Protein 7X8C (pdb70)

Organism: NCBI:txid38026

Nearest PDB structures (foldseek):
  7x8c-assembly1_C  TM=1.001E+00  e=9.179E-13  Methanolobus vulcani
  4rgi-assembly1_A  TM=9.830E-01  e=3.138E-07  Yersinia pestis
  8wof-assembly1_B  TM=8.829E-01  e=5.436E-06  Paenibacillus sp. 453mf
  8wld-assembly1_D  TM=8.829E-01  e=9.385E-06  Paenibacillus sp. 453mf
  8wk0-assembly1_N  TM=8.661E-01  e=6.521E-06  Paenibacillus sp. 453mf

B-factor: mean 43.13, std 20.79, range [7.84, 136.68]

Sequence (278 aa):
NRENVRSSDLKSVGYDSENKILEVEFNSGGIYQYSTVPEEIYSKLMSSSSHGKYFHKMIRDKYPTKKVKMNRENVRSSDLKSVGYDSENKILEVEFNSGGIYQYSTVPEEIYSKLMSSSSHGKYFHKMIRDKYPTKKVKMNRENVRSSDLKSVGYDSENKILEVEFNSGGIYQYSTVPEEIYSKLMSSSSHGKYFHKMIRDKYPTKKVKNRENVRSSDLKSVGYDSENKILEVEFNSGGIYQYSTVPEEIYSKLMSSSSHGKYFHKMIRDKYPTKKVK

InterPro domains:
  IPR025309 KTSC domain [PF13619] (8-64)

Radius of gyration: 21.25 Å; Cα contacts (8 Å, |Δi|>4): 556; chains: 4; bounding box: 42×58×47 Å

Solvent-accessible surface area: 15068 Å² total; per-residue (Å²): 157,82,112,103,24,211,21,119,45,1,89,4,0,0,25,48,22,120,72,16,56,0,39,0,39,26,81,113,42,12,8,60,47,7,10,8,0,21,34,118,24,48,21,80,0,46,86,28,129,49,24,5,136,8,4,71,113,75,0,110,100,106,26,7,34,70,119,76,152,194,111,41,98,93,18,230,30,124,64,0,87,2,0,6,42,56,84,127,96,77,50,0,26,0,29,28,88,117,26,18,20,64,40,6,38,33,0,38,107,102,24,51,56,101,0,43,92,32,126,48,26,14,130,31,9,99,119,75,0,102,85,43,10,24,45,74,94,72,153,89,105,84,86,124,29,231,28,104,59,0,83,3,0,3,6,8,36,36,8,65,6,0,15,0,28,30,83,109,46,11,8,70,2,7,8,58,0,55,105,138,33,31,57,116,0,48,84,18,131,54,26,4,134,28,1,66,139,57,0,107,105,100,30,14,38,26,115,66,160,177,90,90,109,67,150,32,82,70,2,79,13,6,3,30,49,66,174,91,62,26,0,56,1,24,5,58,61,29,0,23,0,44,0,28,61,0,10,55,40,6,49,45,85,3,65,88,27,115,30,12,0,121,32,2,55,104,71,0,50,44,33,7,23,13,77,61,91,118

Secondary structure (DSSP, 8-state):
-EEE---SSEEEEEEETTTTEEEEEETTS-EEEESS--HHHHHHHHT-S-HHHHHHHHTTTTS-EEE--/---EE---SSEEEEEEETTTTEEEEEETTS-EEEETT--HHHHHHHHHSS-HHHHHHHHTTTTS-EEE--/--PEE---SSEEEEEEETTTTEEEEEESSS-EEEESS--HHHHHHHHH-S-HHHHIIIIITTTS-EEE--/-------SSEEEEEEETTTTEEEEEETTS-EEEEES--HHHHHHHHTSSSHHHHHHHHTTTTS-EEE--

Structure (mmCIF, N/CA/C/O backbone):
data_7X8C
#
_entry.id   7X8C
#
_cell.length_a   42.929
_cell.length_b   66.763
_cell.length_c   87.768
_cell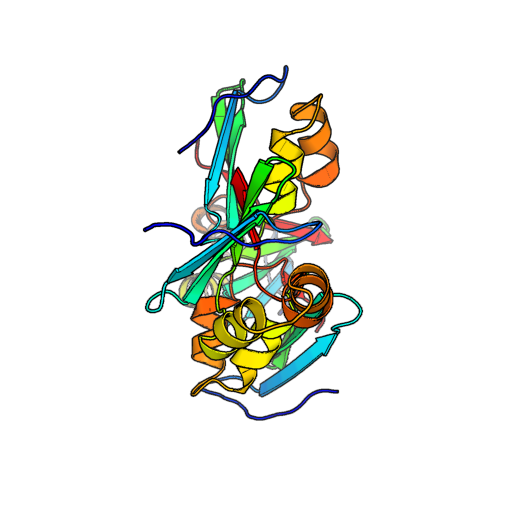.angle_alpha   90.000
_cell.angle_beta   90.000
_cell.angle_gamma   90.000
#
_symmetry.space_group_name_H-M   'P 21 21 21'
#
loop_
_entity.id
_entity.type
_entity.pdbx_description
1 polymer 'KTSC domain-containing protein'
2 non-polymer 'SODIUM ION'
3 water water
#
loop_
_atom_site.group_PDB
_atom_site.id
_atom_site.type_symbol
_atom_site.label_atom_id
_atom_site.label_alt_id
_atom_site.label_comp_id
_atom_site.label_asym_id
_atom_site.label_entity_id
_atom_site.label_seq_id
_atom_site.pdbx_PDB_ins_code
_atom_site.Cartn_x
_atom_site.Cartn_y
_atom_site.Cartn_z
_atom_site.occupancy
_atom_site.B_iso_or_equiv
_atom_site.auth_seq_id
_atom_site.auth_comp_id
_atom_site.auth_asym_id
_atom_site.auth_atom_id
_atom_site.pdbx_PDB_model_num
ATOM 1 N N . ASN A 1 2 ? 12.98900 35.01300 75.72100 1.000 48.77000 2 ASN A N 1
ATOM 2 C CA . ASN A 1 2 ? 12.87200 33.71900 75.06100 1.000 48.14000 2 ASN A CA 1
ATOM 3 C C . ASN A 1 2 ? 14.19400 32.95500 75.14100 1.000 50.21000 2 ASN A C 1
ATOM 4 O O . ASN A 1 2 ? 14.28300 31.79500 74.73700 1.000 56.96000 2 ASN A O 1
ATOM 9 N N . ARG A 1 3 ? 15.22000 33.60600 75.68100 1.000 29.37000 3 ARG A N 1
ATOM 10 C CA . ARG A 1 3 ? 16.58100 33.09200 75.63000 1.000 34.69000 3 ARG A CA 1
ATOM 11 C C . ARG A 1 3 ? 16.97700 32.50800 76.97600 1.000 36.03000 3 ARG A C 1
ATOM 12 O O . ARG A 1 3 ? 16.96600 33.20600 77.99800 1.000 36.42000 3 ARG A O 1
ATOM 20 N N . GLU A 1 4 ? 17.34000 31.23400 76.95600 1.000 38.16000 4 GLU A N 1
ATOM 21 C CA . GLU A 1 4 ? 17.78800 30.50400 78.12600 1.000 42.98000 4 GLU A CA 1
ATOM 22 C C . GLU A 1 4 ? 19.27900 30.77300 78.28400 1.000 43.57000 4 GLU A C 1
ATOM 23 O O . GLU A 1 4 ? 20.02700 30.71900 77.30200 1.000 32.61000 4 GLU A O 1
ATOM 29 N N . ASN A 1 5 ? 19.68800 31.06100 79.50500 1.000 45.69000 5 ASN A N 1
ATOM 30 C CA . ASN A 1 5 ? 21.07500 31.36800 79.74200 1.000 42.30000 5 ASN A CA 1
ATOM 31 C C . ASN A 1 5 ? 21.98000 30.14300 79.55400 1.000 44.90000 5 ASN A C 1
ATOM 32 O O . ASN A 1 5 ? 21.54300 29.00200 79.68200 1.000 51.63000 5 ASN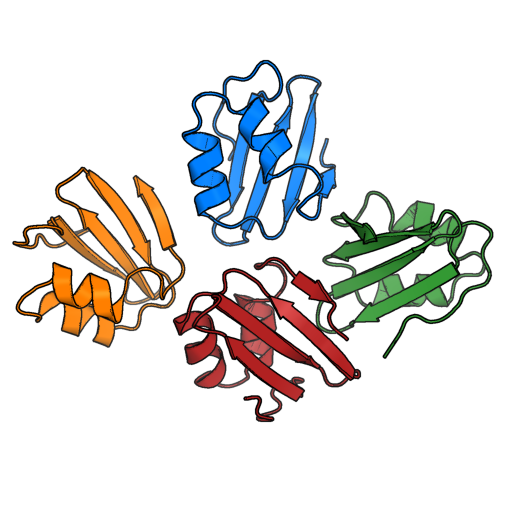 A O 1
ATOM 37 N N . VAL A 1 6 ? 23.22600 30.41100 79.20300 1.000 44.50000 6 VAL A N 1
ATOM 38 C CA . VAL A 1 6 ? 24.16500 29.40100 78.75900 1.000 38.61000 6 VAL A CA 1
ATOM 39 C C . VAL A 1 6 ? 25.53300 29.66000 79.39800 1.000 35.10000 6 VAL A C 1
ATOM 40 O O . VAL A 1 6 ? 25.80400 30.76500 79.86000 1.000 43.85000 6 VAL A O 1
ATOM 44 N N . ARG A 1 7 ? 26.39100 28.64400 79.42500 1.000 45.15000 7 ARG A N 1
ATOM 45 C CA . ARG A 1 7 ? 27.80700 28.92400 79.67200 1.000 46.90000 7 ARG A CA 1
ATOM 46 C C . ARG A 1 7 ? 28.67900 28.49200 78.49500 1.000 44.83000 7 ARG A C 1
ATOM 47 O O . ARG A 1 7 ? 28.59700 27.36300 78.00100 1.000 45.43000 7 ARG A O 1
ATOM 55 N N . SER A 1 8 ? 29.47100 29.46100 78.06100 1.000 48.87000 8 SER A N 1
ATOM 56 C CA . SER A 1 8 ? 30.59800 29.27700 77.16000 1.000 56.15000 8 SER A CA 1
ATOM 57 C C . SER A 1 8 ? 31.42800 30.51700 77.45100 1.000 38.61000 8 SER A C 1
ATOM 58 O O . SER A 1 8 ? 30.92500 31.46800 78.03500 1.000 28.72000 8 SER A O 1
ATOM 61 N N . SER A 1 9 ? 32.68700 30.48600 77.04200 1.000 38.71000 9 SER A N 1
ATOM 62 C CA . SER A 1 9 ? 33.51300 31.68100 77.05900 1.000 37.05000 9 SER A CA 1
ATOM 63 C C . SER A 1 9 ? 33.02700 32.65000 75.97600 1.000 35.39000 9 SER A C 1
ATOM 64 O O . SER A 1 9 ? 33.46100 33.81000 75.92300 1.000 39.37000 9 SER A O 1
ATOM 67 N N . ASP A 1 10 ? 32.19800 32.12100 75.08500 1.000 31.02000 10 ASP A N 1
ATOM 68 C CA . ASP A 1 10 ? 31.72800 32.79900 73.86700 1.000 38.60000 10 ASP A CA 1
ATOM 69 C C . ASP A 1 10 ? 30.30700 33.39600 73.84300 1.000 31.33000 10 ASP A C 1
ATOM 70 O O . ASP A 1 10 ? 30.10800 34.50900 73.35400 1.000 25.09000 10 ASP A O 1
ATOM 75 N N . LEU A 1 11 ? 29.31400 32.65200 74.33400 1.000 27.34000 11 LEU A N 1
ATOM 76 C CA . LEU A 1 11 ? 27.90600 33.06700 74.21100 1.000 30.46000 11 LEU A CA 1
ATOM 77 C C . LEU A 1 11 ? 27.15100 33.07100 75.54000 1.000 39.74000 11 LEU A C 1
ATOM 78 O O . LEU A 1 11 ? 27.39000 32.21900 76.39600 1.000 48.04000 11 LEU A O 1
ATOM 83 N N . LYS A 1 12 ? 26.26100 34.04700 75.71500 1.000 41.28000 12 LYS A N 1
ATOM 84 C CA . LYS A 1 12 ? 25.55300 34.23800 76.98400 1.000 34.28000 12 LYS A CA 1
ATOM 85 C C . LYS A 1 12 ? 24.19300 33.53400 77.08900 1.000 33.77000 12 LYS A C 1
ATOM 86 O O . LYS A 1 12 ? 23.92800 32.83700 78.07300 1.000 40.68000 12 LYS A O 1
ATOM 92 N N . SER A 1 13 ? 23.34900 33.71300 76.07200 1.000 41.95000 13 SER A N 1
ATOM 93 C CA . SER A 1 13 ? 21.98000 33.18100 76.06800 1.000 29.94000 13 SER A CA 1
ATOM 94 C C . SER A 1 13 ? 21.56000 32.62400 74.74100 1.000 25.90000 13 SER A C 1
ATOM 95 O O . SER A 1 13 ? 22.12100 32.97100 73.70400 1.000 26.59000 13 SER A O 1
ATOM 98 N N . VAL A 1 14 ? 20.58700 31.72600 74.77700 1.000 27.82000 14 VAL A N 1
ATOM 99 C CA . VAL A 1 14 ? 20.15300 31.10400 73.52800 1.000 23.88000 14 VAL A CA 1
ATOM 100 C C . VAL A 1 14 ? 18.63900 30.95600 73.55300 1.000 28.04000 14 VAL A C 1
ATOM 101 O O . VAL A 1 14 ? 18.07700 30.40500 74.50400 1.000 36.40000 14 VAL A O 1
ATOM 105 N N . GLY A 1 15 ? 17.98000 31.43300 72.50100 1.000 31.86000 15 GLY A N 1
ATOM 106 C CA . GLY A 1 15 ? 16.54900 31.26300 72.34400 1.000 24.28000 15 GLY A CA 1
ATOM 107 C C . GLY A 1 15 ? 16.23300 30.52900 71.05600 1.000 23.93000 15 GLY A C 1
ATOM 108 O O . GLY A 1 15 ? 16.97400 30.61900 70.07500 1.000 28.03000 15 GLY A O 1
ATOM 109 N N . TYR A 1 16 ? 15.12300 29.79300 71.06600 1.000 35.55000 16 TYR A N 1
ATOM 110 C CA . TYR A 1 16 ? 14.68800 29.04100 69.89800 1.000 35.72000 16 TYR A CA 1
ATOM 111 C C . TYR A 1 16 ? 13.20000 29.23600 69.66000 1.000 42.24000 16 TYR A C 1
ATOM 112 O O . TYR A 1 16 ? 12.40200 29.25500 70.60100 1.000 36.04000 16 TYR A O 1
ATOM 121 N N . ASP A 1 17 ? 12.84200 29.37200 68.39000 1.000 46.84000 17 ASP A N 1
ATOM 122 C CA . ASP A 1 17 ? 11.45900 29.41100 67.92900 1.000 37.92000 17 ASP A CA 1
ATOM 123 C C . ASP A 1 17 ? 11.26800 28.15600 67.07900 1.000 42.16000 17 ASP A C 1
ATOM 124 O O . ASP A 1 17 ? 11.52100 28.16100 65.87400 1.000 48.60000 17 ASP A O 1
ATOM 129 N N . SER A 1 18 ? 10.83300 27.06900 67.72500 1.000 43.92000 18 SER A N 1
ATOM 130 C CA . SER A 1 18 ? 10.63900 25.81100 67.00800 1.000 47.96000 18 SER A CA 1
ATOM 131 C C . SER A 1 18 ? 9.52800 25.92100 65.97600 1.000 55.52000 18 SER A C 1
ATOM 132 O O . SER A 1 18 ? 9.53700 25.19700 64.97400 1.000 48.28000 18 SER A O 1
ATOM 135 N N . GLU A 1 19 ? 8.56900 26.81800 66.20300 1.000 45.99000 19 GLU A N 1
ATOM 136 C CA . GLU A 1 19 ? 7.47900 26.99500 65.25400 1.000 54.61000 19 GLU A CA 1
ATOM 137 C C . GLU A 1 19 ? 7.96200 27.61600 63.94900 1.000 56.53000 19 GLU A C 1
ATOM 138 O O . GLU A 1 19 ? 7.35400 27.38900 62.89600 1.000 57.60000 19 GLU A O 1
ATOM 144 N N . ASN A 1 20 ? 9.05100 28.38700 63.99100 1.000 49.29000 20 ASN A N 1
ATOM 145 C CA . ASN A 1 20 ? 9.56400 29.06800 62.81000 1.000 43.08000 20 ASN A CA 1
ATOM 146 C C . ASN A 1 20 ? 11.01500 28.74200 62.48900 1.000 41.83000 20 ASN A C 1
ATOM 147 O O . ASN A 1 20 ? 11.56700 29.32300 61.54600 1.000 35.92000 20 ASN A O 1
ATOM 152 N N . LYS A 1 21 ? 11.65000 27.84600 63.24800 1.000 39.21000 21 LYS A N 1
ATOM 153 C CA . LYS A 1 21 ? 12.98800 27.33600 62.94400 1.000 43.95000 21 LYS A CA 1
ATOM 154 C C . LYS A 1 21 ? 14.06300 28.41600 63.04200 1.000 36.10000 21 LYS A C 1
ATOM 155 O O . LYS A 1 21 ? 15.10700 28.32200 62.39100 1.000 26.23000 21 LYS A O 1
ATOM 161 N N . ILE A 1 22 ? 13.84600 29.44800 63.85200 1.000 37.33000 22 ILE A N 1
ATOM 162 C CA . ILE A 1 22 ? 14.84800 30.48900 64.04600 1.000 37.49000 22 ILE A CA 1
ATOM 163 C C . ILE A 1 22 ? 15.53600 30.27700 65.38500 1.000 42.16000 22 ILE A C 1
ATOM 164 O O . ILE A 1 22 ? 14.88600 30.24700 66.43700 1.000 37.07000 22 ILE A O 1
ATOM 169 N N . LEU A 1 23 ? 16.85400 30.11600 65.32700 1.000 34.30000 23 LEU A N 1
ATOM 170 C CA . LEU A 1 23 ? 17.71400 30.19700 66.49400 1.000 23.46000 23 LEU A CA 1
ATOM 171 C C . LEU A 1 23 ? 18.08600 31.65200 66.75300 1.000 26.78000 23 LEU A C 1
ATOM 172 O O . LEU A 1 23 ? 18.25600 32.43600 65.81600 1.000 24.46000 23 LEU A O 1
ATOM 177 N N . GLU A 1 24 ? 18.19500 32.01700 68.02800 1.000 23.55000 24 GLU A N 1
ATOM 178 C CA . GLU A 1 24 ? 18.69300 33.33000 68.42000 1.000 19.57000 24 GLU A CA 1
ATOM 179 C C . GLU A 1 24 ? 19.76100 33.14900 69.48300 1.000 27.80000 24 GLU A C 1
ATOM 180 O O . GLU A 1 24 ? 19.51000 32.51900 70.51500 1.000 36.13000 24 GLU A O 1
ATOM 186 N N . VAL A 1 25 ? 20.94500 33.70500 69.23800 1.000 24.18000 25 VAL A N 1
ATOM 187 C CA . VAL A 1 25 ? 22.08000 33.57600 70.14300 1.000 20.78000 25 VAL A CA 1
ATOM 188 C C . VAL A 1 25 ? 22.52400 34.96300 70.58000 1.000 23.54000 25 VAL A C 1
ATOM 189 O O . VAL A 1 25 ? 22.77300 35.83500 69.73900 1.000 19.58000 25 VAL A O 1
ATOM 193 N N . GLU A 1 26 ? 22.61000 35.16300 71.89200 1.000 28.15000 26 GLU A N 1
ATOM 194 C CA . GLU A 1 26 ? 23.28700 36.31800 72.46300 1.000 28.32000 26 GLU A CA 1
ATOM 195 C C . GLU A 1 26 ? 24.71900 35.92500 72.79300 1.000 37.05000 26 GLU A C 1
ATOM 196 O O . GLU A 1 26 ? 24.96200 34.84600 73.34100 1.000 27.17000 26 GLU A O 1
ATOM 202 N N . PHE A 1 27 ? 25.66300 36.79200 72.45100 1.000 35.71000 27 PHE A N 1
ATOM 203 C CA . PHE A 1 27 ? 27.06800 36.54000 72.71900 1.000 31.07000 27 PHE A CA 1
ATOM 204 C C . PHE A 1 27 ? 27.55000 37.43100 73.85500 1.000 30.17000 27 PHE A C 1
ATOM 205 O O . PHE A 1 27 ? 26.94200 38.45500 74.17500 1.000 31.40000 27 PHE A O 1
ATOM 213 N N . ASN A 1 28 ? 28.65400 37.01300 74.47400 1.000 29.03000 28 ASN A N 1
ATOM 214 C CA . ASN A 1 28 ? 29.16700 37.73800 75.62900 1.000 26.23000 28 ASN A CA 1
ATOM 215 C C . ASN A 1 28 ? 29.68000 39.11800 75.24300 1.000 23.97000 28 ASN A C 1
ATOM 216 O O . ASN A 1 28 ? 29.64700 40.04200 76.06400 1.000 24.90000 28 ASN A O 1
ATOM 221 N N . SER A 1 29 ? 30.14800 39.27900 74.00300 1.000 44.35000 29 SER A N 1
ATOM 2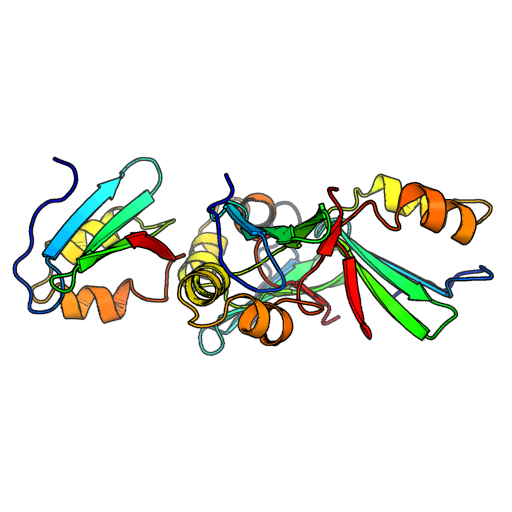22 C CA . SER A 1 29 ? 30.62600 40.58300 73.55600 1.000 42.61000 29 SER A CA 1
ATOM 223 C C . SER A 1 29 ? 29.50900 41.62100 73.54900 1.000 41.54000 29 SER A C 1
ATOM 224 O O . SER A 1 29 ? 29.77000 42.81300 73.75200 1.000 43.62000 29 SER A O 1
ATOM 227 N N . GLY A 1 30 ? 28.26700 41.19400 73.32800 1.000 31.17000 30 GLY A N 1
ATOM 228 C CA . GLY A 1 30 ? 27.13800 42.10600 73.33700 1.000 32.77000 30 GLY A CA 1
ATOM 229 C C . GLY A 1 30 ? 26.24200 41.97900 72.12100 1.000 32.66000 30 GLY A C 1
ATOM 230 O O . GLY A 1 30 ? 25.13000 42.51500 72.10000 1.000 40.74000 30 GLY A O 1
ATOM 231 N N . GLY A 1 31 ? 26.71700 41.26600 71.10100 1.000 29.61000 31 GLY A N 1
ATOM 232 C CA . GLY A 1 31 ? 25.95000 41.12600 69.88200 1.000 28.20000 31 GLY A CA 1
ATOM 233 C C . GLY A 1 31 ? 24.95100 39.98600 69.95300 1.000 30.78000 31 GLY A C 1
ATOM 234 O O . GLY A 1 31 ? 25.17500 38.96000 70.59300 1.000 24.02000 31 GLY A O 1
ATOM 235 N N . ILE A 1 32 ? 23.82000 40.18100 69.27900 1.000 32.49000 32 ILE A N 1
ATOM 236 C CA . ILE A 1 32 ? 22.76300 39.18200 69.19000 1.000 23.30000 32 ILE A CA 1
ATOM 237 C C . ILE A 1 32 ? 22.53800 38.87000 67.72000 1.000 22.91000 32 ILE A C 1
ATOM 238 O O . ILE A 1 32 ? 22.44300 39.78500 66.89300 1.000 21.59000 32 ILE A O 1
ATOM 243 N N . TYR A 1 33 ? 22.45700 37.58200 67.39500 1.000 14.06000 33 TYR A N 1
ATOM 244 C CA . TYR A 1 33 ? 22.41500 37.14500 66.00900 1.000 19.61000 33 TYR A CA 1
ATOM 245 C C . TYR A 1 33 ? 21.34500 36.08000 65.83500 1.000 16.19000 33 TYR A C 1
ATOM 246 O O . TYR A 1 33 ? 21.15400 35.23100 66.71000 1.000 23.74000 33 TYR A O 1
ATOM 255 N N . GLN A 1 34 ? 20.65300 36.13400 64.70000 1.000 23.17000 34 GLN A N 1
ATOM 256 C CA . GLN A 1 34 ? 19.56300 35.22000 64.39500 1.000 22.97000 34 GLN A CA 1
ATOM 257 C C . GLN A 1 34 ? 19.96700 34.27400 63.27500 1.000 21.40000 34 GLN A C 1
ATOM 258 O O . GLN A 1 34 ? 20.58400 34.68800 62.28900 1.000 22.55000 34 GLN A O 1
ATOM 264 N N . TYR A 1 35 ? 19.60000 33.00400 63.42900 1.000 30.07000 35 TYR A N 1
ATOM 265 C CA . TYR A 1 35 ? 19.99600 31.95000 62.50700 1.000 34.39000 35 TYR A CA 1
ATOM 266 C C . TYR A 1 35 ? 18.74500 31.25800 61.99400 1.000 24.12000 35 TYR A C 1
ATOM 267 O O . TYR A 1 35 ? 17.90100 30.82500 62.78400 1.000 25.32000 35 TYR A O 1
ATOM 276 N N . SER A 1 36 ? 18.63100 31.15700 60.67400 1.000 26.74000 36 SER A N 1
ATOM 277 C CA . SER A 1 36 ? 17.38500 30.79600 60.02000 1.000 25.94000 36 SER A CA 1
ATOM 278 C C . SER A 1 36 ? 17.44100 29.36800 59.49200 1.000 27.95000 36 SER A C 1
ATOM 279 O O . SER A 1 36 ? 18.49300 28.88500 59.06500 1.000 27.81000 36 SER A O 1
ATOM 282 N N . THR A 1 37 ? 16.27900 28.70700 59.51100 1.000 32.36000 37 THR A N 1
ATOM 283 C CA . THR A 1 37 ? 16.13100 27.31400 59.07800 1.000 36.21000 37 THR A CA 1
ATOM 284 C C . THR A 1 37 ? 17.04200 26.37800 59.87100 1.000 38.69000 37 THR A C 1
ATOM 285 O O . THR A 1 37 ? 17.63800 25.45100 59.32000 1.000 38.64000 37 THR A O 1
ATOM 289 N N . VAL A 1 38 ? 17.14800 26.61900 61.17400 1.000 34.00000 38 VAL A N 1
ATOM 290 C CA . VAL A 1 38 ? 17.91000 25.74100 62.05900 1.000 31.37000 38 VAL A CA 1
ATOM 291 C C . VAL A 1 38 ? 17.00600 24.60200 62.51700 1.000 38.08000 38 VAL A C 1
ATOM 292 O O . VAL A 1 38 ? 15.95200 24.85200 63.11900 1.000 35.60000 38 VAL A O 1
ATOM 296 N N . PRO A 1 39 ? 17.36200 23.35000 62.24100 1.000 38.89000 39 PRO A N 1
ATOM 297 C CA . PRO A 1 39 ? 16.53500 22.23000 62.70300 1.000 31.85000 39 PRO A CA 1
ATOM 298 C C . PRO A 1 39 ? 16.52100 22.11400 64.21900 1.000 30.51000 39 PRO A C 1
ATOM 299 O O . PRO A 1 39 ? 17.39400 22.62000 64.92800 1.000 29.62000 39 PRO A O 1
ATOM 303 N N . GLU A 1 40 ? 15.50000 21.40400 64.70300 1.000 47.48000 40 GLU A N 1
ATOM 304 C CA . GLU A 1 40 ? 15.21600 21.34300 66.13300 1.000 41.11000 40 GLU A CA 1
ATOM 305 C C . GLU A 1 40 ? 16.36400 20.70800 66.90900 1.000 44.76000 40 GLU A C 1
ATOM 306 O O . GLU A 1 40 ? 16.79700 21.23800 67.93900 1.000 44.61000 40 GLU A O 1
ATOM 312 N N . GLU A 1 41 ? 16.88000 19.57400 66.42600 1.000 35.28000 41 GLU A N 1
ATOM 313 C CA . GLU A 1 41 ? 17.89100 18.85800 67.19900 1.000 56.38000 41 GLU A CA 1
ATOM 314 C C . GLU A 1 41 ? 19.21400 19.61300 67.24900 1.000 47.67000 41 GLU A C 1
ATOM 315 O O . GLU A 1 41 ? 19.98800 19.42900 68.19500 1.000 49.69000 41 GLU A O 1
ATOM 321 N N . ILE A 1 42 ? 19.49800 20.45300 66.25000 1.000 43.33000 42 ILE A N 1
ATOM 322 C CA . ILE A 1 42 ? 20.65500 21.34000 66.34600 1.000 37.61000 42 ILE A CA 1
ATOM 323 C C . ILE A 1 42 ? 20.54100 22.20600 67.59200 1.000 43.96000 42 ILE A C 1
ATOM 324 O O . ILE A 1 42 ? 21.49500 22.34800 68.36600 1.000 37.95000 42 ILE A O 1
ATOM 329 N N . TYR A 1 43 ? 19.35900 22.78400 67.81200 1.000 42.11000 43 TYR A N 1
ATOM 330 C CA . TYR A 1 43 ? 19.13200 23.56900 69.01900 1.000 35.68000 43 TYR A CA 1
ATOM 331 C C . TYR A 1 43 ? 19.21100 22.69500 70.26400 1.000 42.15000 43 TYR A C 1
ATOM 332 O O . TYR A 1 43 ? 19.78000 23.10500 71.28200 1.000 34.28000 43 TYR A O 1
ATOM 341 N N . SER A 1 44 ? 18.64900 21.48500 70.19900 1.000 48.00000 44 SER A N 1
ATOM 342 C CA . SER A 1 44 ? 18.76300 20.55400 71.31600 1.000 42.36000 44 SER A CA 1
ATOM 343 C C . SER A 1 44 ? 20.22100 20.19400 71.57700 1.000 34.86000 44 SER A C 1
ATOM 344 O O . SER A 1 44 ? 20.71300 20.32500 72.70400 1.000 39.87000 44 SER A O 1
ATOM 347 N N . LYS A 1 45 ? 20.93000 19.74000 70.53700 1.000 43.66000 45 LYS A N 1
ATOM 348 C CA . LYS A 1 45 ? 22.33200 19.36500 70.69800 1.000 38.49000 45 LYS A CA 1
ATOM 349 C C . LYS A 1 45 ? 23.17000 20.54000 71.18100 1.000 31.71000 45 LYS A C 1
ATOM 350 O O . LYS A 1 45 ? 24.06000 20.37000 72.02200 1.000 36.54000 45 LYS A O 1
ATOM 356 N N . LEU A 1 46 ? 22.91000 21.73800 70.65300 1.000 29.81000 46 LEU A N 1
ATOM 357 C CA . LEU A 1 46 ? 23.61900 22.91700 71.13600 1.000 25.45000 46 LEU A CA 1
ATOM 358 C C . LEU A 1 46 ? 23.36500 23.13800 72.62000 1.000 26.62000 46 LEU A C 1
ATOM 359 O O . LEU A 1 46 ? 24.27300 23.53200 73.36300 1.000 30.53000 46 LEU A O 1
ATOM 364 N N . MET A 1 47 ? 22.14100 22.87000 73.07700 1.000 36.80000 47 MET A N 1
ATOM 365 C CA . MET A 1 47 ? 21.80900 23.11400 74.47300 1.000 35.60000 47 MET A CA 1
ATOM 366 C C . MET A 1 47 ? 22.26300 21.99900 75.40200 1.000 28.45000 47 MET A C 1
ATOM 367 O O . MET A 1 47 ? 22.38200 22.23300 76.60900 1.000 31.51000 47 MET A O 1
ATOM 372 N N . SER A 1 48 ? 22.51400 20.80000 74.88100 1.000 26.08000 48 SER A N 1
ATOM 373 C CA . SER A 1 48 ? 23.00400 19.69600 75.69400 1.000 27.68000 48 SER A CA 1
ATOM 374 C C . SER A 1 48 ? 24.46000 19.35800 75.39000 1.000 37.47000 48 SER A C 1
ATOM 375 O O . SER A 1 48 ? 24.93600 18.28300 75.76700 1.000 43.75000 48 SER A O 1
ATOM 378 N N . SER A 1 49 ? 25.17600 20.25600 74.71700 1.000 38.19000 49 SER A N 1
ATOM 379 C CA . SER A 1 49 ? 26.60800 20.07300 74.52800 1.000 37.21000 49 SER A CA 1
ATOM 380 C C . SER A 1 49 ? 27.35400 20.37600 75.82000 1.000 28.37000 49 SER A C 1
ATOM 381 O O . SER A 1 49 ? 26.95100 21.24200 76.60100 1.000 21.84000 49 SER A O 1
ATOM 384 N N . SER A 1 50 ? 28.44200 19.64000 76.05000 1.000 36.77000 50 SER A N 1
ATOM 385 C CA . SER A 1 50 ? 29.32400 19.96300 77.16500 1.000 36.69000 50 SER A CA 1
ATOM 386 C C . SER A 1 50 ? 29.93900 21.34400 76.98300 1.000 38.18000 50 SER A C 1
ATOM 387 O O . SER A 1 50 ? 30.05900 22.11400 77.94400 1.000 35.30000 50 SER A O 1
ATOM 390 N N . SER A 1 51 ? 30.32900 21.67600 75.75600 1.000 33.63000 51 SER A N 1
ATOM 391 C CA . SER A 1 51 ? 30.75000 23.01800 75.38400 1.000 39.24000 51 SER A CA 1
ATOM 392 C C . SER A 1 51 ? 29.73100 23.60400 74.41900 1.000 37.32000 51 SER A C 1
ATOM 393 O O . SER A 1 51 ? 29.46200 23.02000 73.36400 1.000 41.11000 51 SER A O 1
ATOM 396 N N . HIS A 1 52 ? 29.16700 24.75400 74.77900 1.000 27.40000 52 HIS A N 1
ATOM 397 C CA . HIS A 1 52 ? 28.21600 25.40100 73.88600 1.000 35.33000 52 HIS A CA 1
ATOM 398 C C . HIS A 1 52 ? 28.92700 26.17200 72.78000 1.000 38.29000 52 HIS A C 1
ATOM 399 O O . HIS A 1 52 ? 28.46600 26.18100 71.63300 1.000 32.11000 52 HIS A O 1
ATOM 406 N N . GLY A 1 53 ? 30.05900 26.80200 73.09900 1.000 34.64000 53 GLY A N 1
ATOM 407 C CA . GLY A 1 53 ? 30.78100 27.56900 72.09900 1.000 34.11000 53 GLY A CA 1
ATOM 408 C C . GLY A 1 53 ? 31.42800 26.71500 71.02900 1.000 39.42000 53 GLY A C 1
ATOM 409 O O . GLY A 1 53 ? 31.51300 27.13000 69.87000 1.000 34.68000 53 GLY A O 1
ATOM 410 N N . LYS A 1 54 ? 31.89400 25.51800 71.39300 1.000 42.37000 54 LYS A N 1
ATOM 411 C CA . LYS A 1 54 ? 32.51600 24.64400 70.40300 1.000 40.05000 54 LYS A CA 1
ATOM 412 C C . LYS A 1 54 ? 31.47900 24.05600 69.45400 1.000 38.90000 54 LYS A C 1
ATOM 413 O O . LYS A 1 54 ? 31.75100 23.88400 68.26100 1.000 39.11000 54 LYS A O 1
ATOM 419 N N . TYR A 1 55 ? 30.28900 23.72700 69.96300 1.000 44.85000 55 TYR A N 1
ATOM 420 C CA . TYR A 1 55 ? 29.24700 23.20500 69.08400 1.000 38.36000 55 TYR A CA 1
ATOM 421 C C . TYR A 1 55 ? 28.78800 24.26200 68.09200 1.000 42.88000 55 TYR A C 1
ATOM 422 O O . TYR A 1 55 ? 28.44600 23.94300 66.94700 1.000 37.32000 55 TYR A O 1
ATOM 431 N N . PHE A 1 56 ? 28.77200 25.52500 68.51500 1.000 50.50000 56 PHE A N 1
ATOM 432 C CA . PHE A 1 56 ? 28.28400 26.59400 67.65200 1.000 31.80000 56 PHE A CA 1
ATOM 433 C C . PHE A 1 56 ? 29.19800 26.79300 66.45000 1.000 30.99000 56 PHE A C 1
ATOM 434 O O . PHE A 1 56 ? 28.73900 26.80600 65.30200 1.000 35.26000 56 PHE A O 1
ATOM 442 N N . HIS A 1 57 ? 30.50000 26.95000 66.69800 1.000 43.65000 57 HIS A N 1
ATOM 443 C CA . HIS A 1 57 ? 31.45100 27.18200 65.61800 1.000 42.49000 57 HIS A CA 1
ATOM 444 C C . HIS A 1 57 ? 31.60900 25.96200 64.71800 1.000 36.05000 57 HIS A C 1
ATOM 445 O O . HIS A 1 57 ? 32.03200 26.10500 63.56500 1.000 39.79000 57 HIS A O 1
ATOM 452 N N . LYS A 1 58 ? 31.26800 24.77400 65.22000 1.000 38.74000 58 LYS A N 1
ATOM 453 C CA . LYS A 1 58 ? 31.42500 23.53800 64.46100 1.000 28.17000 58 LYS A CA 1
ATOM 454 C C . LYS A 1 58 ? 30.23000 23.27000 63.55600 1.000 35.62000 58 LYS A C 1
ATOM 455 O O . LYS A 1 58 ? 30.39900 22.83700 62.41000 1.000 44.85000 58 LYS A O 1
ATOM 461 N N . MET A 1 59 ? 29.01900 23.52900 64.04800 1.000 43.18000 59 MET A N 1
ATOM 462 C CA . MET A 1 59 ? 27.80300 23.07200 63.39800 1.000 43.02000 59 MET A CA 1
ATOM 463 C C . MET A 1 59 ? 26.83500 24.18000 63.00900 1.000 24.18000 59 MET A C 1
ATOM 464 O O . MET A 1 59 ? 25.88700 23.90500 62.26600 1.000 27.73000 59 MET A O 1
ATOM 469 N N . ILE A 1 60 ? 27.03400 25.41200 63.47800 1.000 29.34000 60 ILE A N 1
ATOM 470 C CA . ILE A 1 60 ? 26.05900 26.46900 63.22900 1.000 33.41000 60 ILE A CA 1
ATOM 471 C C . ILE A 1 60 ? 26.67100 27.63100 62.45600 1.000 35.08000 60 ILE A C 1
ATOM 472 O O . ILE A 1 60 ? 26.16200 28.00800 61.39400 1.000 40.18000 60 ILE A O 1
ATOM 477 N N . ARG A 1 61 ? 27.75000 28.21300 62.98100 1.000 36.69000 61 ARG A N 1
ATOM 478 C CA . ARG A 1 61 ? 28.27900 29.44300 62.40000 1.000 42.35000 61 ARG A CA 1
ATOM 479 C C . ARG A 1 61 ? 28.69800 29.21800 60.95300 1.000 50.46000 61 ARG A C 1
ATOM 480 O O . ARG A 1 61 ? 29.35400 28.22200 60.63100 1.000 41.28000 61 ARG A O 1
ATOM 488 N N . ASP A 1 62 ? 28.29200 30.14400 60.08300 1.000 37.67000 62 ASP A N 1
ATOM 489 C CA . ASP A 1 62 ? 28.55100 30.20900 58.64900 1.000 34.58000 62 ASP A CA 1
ATOM 490 C C . ASP A 1 62 ? 27.66600 29.24900 57.85800 1.000 51.05000 62 ASP A C 1
ATOM 491 O O . ASP A 1 62 ? 27.58100 29.38400 56.63600 1.000 61.03000 62 ASP A O 1
ATOM 496 N N . LYS A 1 63 ? 26.99400 28.29400 58.50100 1.000 49.45000 63 LYS A N 1
ATOM 497 C CA . LYS A 1 63 ? 26.27100 27.24500 57.79300 1.000 51.29000 63 LYS A CA 1
ATOM 498 C C . LYS A 1 63 ? 24.76900 27.48300 57.71600 1.000 45.16000 63 LYS A C 1
ATOM 499 O O . LYS A 1 63 ? 24.07700 26.74200 57.01000 1.000 28.25000 63 LYS A O 1
ATOM 505 N N . TYR A 1 64 ? 24.25000 28.48800 58.41400 1.000 39.69000 64 TYR A N 1
ATOM 506 C CA . TYR A 1 64 ? 22.85700 28.87500 58.29900 1.000 22.35000 64 TYR A CA 1
ATOM 507 C C . TYR A 1 64 ? 22.76200 30.35800 57.97400 1.000 35.30000 64 TYR A C 1
ATOM 508 O O . TYR A 1 64 ? 23.67900 31.12200 58.29200 1.000 34.56000 64 TYR A O 1
ATOM 517 N N . PRO A 1 65 ? 21.69200 30.79000 57.30600 1.000 32.10000 65 PRO A N 1
ATOM 518 C CA . PRO A 1 65 ? 21.49800 32.23000 57.09600 1.000 26.77000 65 PRO A CA 1
ATOM 519 C C . PRO A 1 65 ? 21.52500 32.97500 58.42100 1.000 21.83000 65 PRO A C 1
ATOM 520 O O . PRO A 1 65 ? 20.90400 32.56100 59.40200 1.000 21.30000 65 PRO A O 1
ATOM 524 N N . THR A 1 66 ? 22.26900 34.07800 58.44700 1.000 12.42000 66 THR A N 1
ATOM 525 C CA . THR A 1 66 ? 22.54300 34.80300 59.67900 1.000 16.19000 66 THR A CA 1
ATOM 526 C C . THR A 1 66 ? 22.19300 36.27200 59.50400 1.000 22.09000 66 THR A C 1
ATOM 527 O O . THR A 1 66 ? 22.57100 36.88800 58.50200 1.000 20.54000 66 THR A O 1
ATOM 531 N N . LYS A 1 67 ? 21.47400 36.82600 60.48000 1.000 26.03000 67 LYS A N 1
ATOM 532 C CA . LYS A 1 67 ? 21.16700 38.24700 60.53300 1.000 20.84000 67 LYS A CA 1
ATOM 533 C C . LYS A 1 67 ? 21.51300 38.78600 61.91500 1.000 29.17000 67 LYS A C 1
ATOM 534 O O . LYS A 1 67 ? 21.38900 38.08300 62.92100 1.000 24.22000 67 LYS A O 1
ATOM 540 N N . LYS A 1 68 ? 21.96300 40.03600 61.95200 1.000 32.96000 68 LYS A N 1
ATOM 541 C CA . LYS A 1 68 ? 22.29600 40.71200 63.19800 1.000 31.89000 68 LYS A CA 1
ATOM 542 C C . LYS A 1 68 ? 21.06000 41.40900 63.75600 1.000 30.86000 68 LYS A C 1
ATOM 543 O O . LYS A 1 68 ? 20.20900 41.89800 63.00800 1.000 26.22000 68 LYS A O 1
ATOM 549 N N . VAL A 1 69 ? 20.95400 41.42900 65.08600 1.000 34.78000 69 VAL A N 1
ATOM 550 C CA . VAL A 1 69 ? 19.80500 42.03600 65.75400 1.000 41.52000 69 VAL A CA 1
ATOM 551 C C . VAL A 1 69 ? 20.28800 43.06800 66.76800 1.000 42.93000 69 VAL A C 1
ATOM 552 O O . VAL A 1 69 ? 19.66400 44.12000 66.94700 1.000 39.30000 69 VAL A O 1
ATOM 556 N N . LYS A 1 70 ? 21.38700 42.76400 67.45300 1.000 42.17000 70 LYS A N 1
ATOM 557 C CA . LYS A 1 70 ? 22.12500 43.76700 68.21800 1.000 39.67000 70 LYS A CA 1
ATOM 558 C C . LYS A 1 70 ? 23.62200 43.57800 68.02200 1.000 39.09000 70 LYS A C 1
ATOM 559 O O . LYS A 1 70 ? 24.39700 44.52000 68.17100 1.000 37.13000 70 LYS A O 1
ATOM 566 N N . MET B 1 1 ? -7.07500 15.54400 81.50300 1.000 29.88000 1 MET B N 1
ATOM 567 C CA . MET B 1 1 ? -5.94800 14.62400 81.44600 1.000 39.34000 1 MET B CA 1
ATOM 568 C C . MET B 1 1 ? -5.01300 14.99100 80.30500 1.000 40.13000 1 MET B C 1
ATOM 569 O O . MET B 1 1 ? -5.39700 14.93800 79.13600 1.000 28.43000 1 MET B O 1
ATOM 574 N N . ASN B 1 2 ? -3.78100 15.36700 80.65500 1.000 47.17000 2 ASN B N 1
ATOM 575 C CA . ASN B 1 2 ? -2.80100 15.74000 79.64200 1.000 34.43000 2 ASN B CA 1
ATOM 576 C C . ASN B 1 2 ? -2.42700 14.53600 78.78400 1.000 34.21000 2 ASN B C 1
ATOM 577 O O . ASN B 1 2 ? -2.52000 14.58600 77.55200 1.000 28.41000 2 ASN B O 1
ATOM 582 N N . ARG B 1 3 ? -2.00400 13.44200 79.41400 1.000 33.32000 3 ARG B N 1
ATOM 583 C CA . ARG B 1 3 ? -1.53400 12.27700 78.67800 1.000 28.73000 3 ARG B CA 1
ATOM 584 C C . ARG B 1 3 ? -2.01400 11.00300 79.35300 1.000 27.67000 3 ARG B C 1
ATOM 585 O O . ARG B 1 3 ? -1.84800 10.83800 80.56500 1.000 21.46000 3 ARG B O 1
ATOM 593 N N . GLU B 1 4 ? -2.58400 10.09900 78.56100 1.000 27.07000 4 GLU B N 1
ATOM 594 C CA . GLU B 1 4 ? -3.07500 8.82000 79.05600 1.000 27.80000 4 GLU B CA 1
ATOM 595 C C . GLU B 1 4 ? -1.93600 7.80800 79.08700 1.000 30.14000 4 GLU B C 1
ATOM 596 O O . GLU B 1 4 ? -1.19900 7.66300 78.10600 1.000 25.56000 4 GLU B O 1
ATOM 602 N N . ASN B 1 5 ? -1.79400 7.11200 80.21200 1.000 33.89000 5 ASN B N 1
ATOM 603 C CA . ASN B 1 5 ? -0.65100 6.23200 80.40100 1.000 26.47000 5 ASN B CA 1
ATOM 604 C C . ASN B 1 5 ? -0.78400 4.96100 79.56700 1.000 34.21000 5 ASN B C 1
ATOM 605 O O . ASN B 1 5 ? -1.87800 4.54500 79.17300 1.000 33.37000 5 ASN B O 1
ATOM 610 N N . VAL B 1 6 ? 0.36400 4.33900 79.31300 1.000 40.72000 6 VAL B N 1
ATOM 611 C CA . VAL B 1 6 ? 0.50400 3.27700 78.32600 1.000 31.14000 6 VAL B CA 1
ATOM 612 C C . VAL B 1 6 ? 1.48800 2.24500 78.85900 1.000 30.82000 6 VAL B C 1
ATOM 613 O O . VAL B 1 6 ? 2.54200 2.60000 79.39700 1.000 34.97000 6 VAL B O 1
ATOM 617 N N . ARG B 1 7 ? 1.14400 0.96600 78.71700 1.000 35.69000 7 ARG B N 1
ATOM 618 C CA . ARG B 1 7 ? 2.04900 -0.12000 79.08300 1.000 44.39000 7 ARG B CA 1
ATOM 619 C C . ARG B 1 7 ? 2.90300 -0.46600 77.86800 1.000 36.06000 7 ARG B C 1
ATOM 620 O O . ARG B 1 7 ? 2.39200 -0.96700 76.86100 1.000 36.03000 7 ARG B O 1
ATOM 628 N N . SER B 1 8 ? 4.20000 -0.18900 77.96000 1.000 34.12000 8 SER B N 1
ATOM 629 C CA . SER B 1 8 ? 5.12700 -0.49800 76.88300 1.000 34.19000 8 SER B CA 1
ATOM 630 C C . SER B 1 8 ? 6.53900 -0.50800 77.44000 1.000 32.60000 8 SER B C 1
ATOM 631 O O . SER B 1 8 ? 6.84900 0.20600 78.39700 1.000 37.79000 8 SER B O 1
ATOM 634 N N . SER B 1 9 ? 7.39100 -1.32500 76.82300 1.000 39.79000 9 SER B N 1
ATOM 635 C CA . SER B 1 9 ? 8.80800 -1.31700 77.15500 1.000 47.32000 9 SER B CA 1
ATOM 636 C C . SER B 1 9 ? 9.49500 -0.02200 76.74200 1.000 37.24000 9 SER B C 1
ATOM 637 O O . SER B 1 9 ? 10.67500 0.16200 77.06000 1.000 29.65000 9 SER B O 1
ATOM 640 N N . ASP B 1 10 ? 8.79000 0.87700 76.05200 1.000 32.17000 10 ASP B N 1
ATOM 641 C CA . ASP B 1 10 ? 9.40700 2.07800 75.50400 1.000 31.03000 10 ASP B CA 1
ATOM 642 C C . ASP B 1 10 ? 8.61900 3.33400 75.86300 1.000 38.51000 10 ASP B C 1
ATOM 643 O O . ASP B 1 10 ? 9.19800 4.32800 76.31400 1.000 25.88000 10 ASP B O 1
ATOM 648 N N . LEU B 1 11 ? 7.30200 3.30100 75.67500 1.000 43.43000 11 LEU B N 1
ATOM 649 C CA . LEU B 1 11 ? 6.45000 4.46900 75.85300 1.000 34.32000 11 LEU B CA 1
ATOM 650 C C . LEU B 1 11 ? 5.80500 4.45300 77.23300 1.000 29.00000 11 LEU B C 1
ATOM 651 O O . LEU B 1 11 ? 5.45200 3.39000 77.75300 1.000 27.30000 11 LEU B O 1
ATOM 656 N N . LYS B 1 12 ? 5.65000 5.63900 77.82500 1.000 24.97000 12 LYS B N 1
ATOM 657 C CA . LYS B 1 12 ? 4.95700 5.77900 79.10300 1.000 26.24000 12 LYS B CA 1
ATOM 658 C C . LYS B 1 12 ? 3.53200 6.30000 78.93800 1.000 29.77000 12 LYS B C 1
ATOM 659 O O . LYS B 1 12 ? 2.57200 5.61000 79.29200 1.000 30.74000 12 LYS B O 1
ATOM 665 N N . SER B 1 13 ? 3.37600 7.51500 78.41800 1.000 29.28000 13 SER B N 1
ATOM 666 C CA . SER B 1 13 ? 2.06700 8.13700 78.28600 1.000 23.20000 13 SER B CA 1
ATOM 667 C C . SER B 1 13 ? 1.96000 8.81400 76.92900 1.000 21.33000 13 SER B C 1
ATOM 668 O O . SER B 1 13 ? 2.95700 9.28100 76.37300 1.000 22.06000 13 SER B O 1
ATOM 671 N N . VAL B 1 14 ? 0.74100 8.86200 76.39700 1.000 32.43000 14 VAL B N 1
ATOM 672 C CA . VAL B 1 14 ? 0.47400 9.48000 75.10400 1.000 26.97000 14 VAL B CA 1
ATOM 673 C C . VAL B 1 14 ? -0.71600 10.42000 75.24000 1.000 26.15000 14 VAL B C 1
ATOM 674 O O . VAL B 1 14 ? -1.71600 10.08300 75.88500 1.000 28.20000 14 VAL B O 1
ATOM 678 N N . GLY B 1 15 ? -0.60100 11.59600 74.63900 1.000 20.45000 15 GLY B N 1
ATOM 679 C CA . GLY B 1 15 ? -1.70000 12.54200 74.59300 1.000 20.44000 15 GLY B CA 1
ATOM 680 C C . GLY B 1 15 ? -1.77800 13.17800 73.22200 1.000 23.89000 15 GLY B C 1
ATOM 681 O O . GLY B 1 15 ? -0.77600 13.29600 72.51200 1.000 22.08000 15 GLY B O 1
ATOM 682 N N . TYR B 1 16 ? -2.99100 13.58700 72.84800 1.000 27.56000 16 TYR B N 1
ATOM 683 C CA . TYR B 1 16 ? -3.24300 14.12700 71.52000 1.000 23.12000 16 TYR B CA 1
ATOM 684 C C . TYR B 1 16 ? -4.08000 15.39600 71.59600 1.000 24.86000 16 TYR B C 1
ATOM 685 O O . TYR B 1 16 ? -4.94100 15.54500 72.46700 1.000 27.27000 16 TYR B O 1
ATOM 694 N N . ASP B 1 17 ? -3.82400 16.30100 70.65500 1.000 23.59000 17 ASP B N 1
ATOM 695 C CA . ASP B 1 17 ? -4.54600 17.56300 70.52100 1.000 29.35000 17 ASP B CA 1
ATOM 696 C C . ASP B 1 17 ? -5.30600 17.51400 69.19900 1.000 25.03000 17 ASP B C 1
ATOM 697 O O . ASP B 1 17 ? -4.70300 17.60400 68.12600 1.000 24.75000 17 ASP B O 1
ATOM 702 N N . SER B 1 18 ? -6.63500 17.38600 69.28100 1.000 39.55000 18 SER B N 1
ATOM 703 C CA . SER B 1 18 ? -7.44100 17.26100 68.07100 1.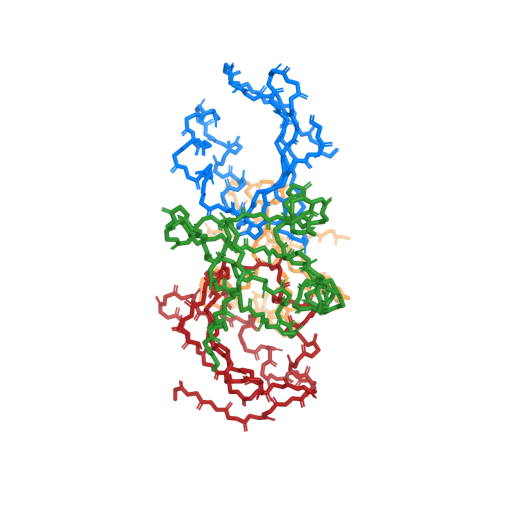000 40.75000 18 SER B CA 1
ATOM 704 C C . SER B 1 18 ? -7.37100 18.50900 67.20100 1.000 36.81000 18 SER B C 1
ATOM 705 O O . SER B 1 18 ? -7.63000 18.43400 65.99500 1.000 35.80000 18 SER B O 1
ATOM 708 N N . GLU B 1 19 ? -7.03100 19.66100 67.77600 1.000 37.30000 19 GLU B N 1
ATOM 709 C CA . GLU B 1 19 ? -7.12200 20.89500 67.00600 1.000 34.89000 19 GLU B CA 1
ATOM 710 C C . GLU B 1 19 ? -5.83300 21.21700 66.25700 1.000 45.51000 19 GLU B C 1
ATOM 711 O O . GLU B 1 19 ? -5.86600 21.47500 65.05100 1.000 53.58000 19 GLU B O 1
ATOM 717 N N . ASN B 1 20 ? -4.70000 21.22600 66.95100 1.000 47.11000 20 ASN B N 1
ATOM 718 C CA . ASN B 1 20 ? -3.43600 21.61800 66.34800 1.000 45.79000 20 ASN B CA 1
ATOM 719 C C . ASN B 1 20 ? -2.63300 20.42400 65.84600 1.000 47.99000 20 ASN B C 1
ATOM 720 O O . ASN B 1 20 ? -1.50100 20.60000 65.38800 1.000 70.37000 20 ASN B O 1
ATOM 725 N N . LYS B 1 21 ? -3.20200 19.21900 65.92600 1.000 39.51000 21 LYS B N 1
ATOM 726 C CA . LYS B 1 21 ? -2.62100 18.00600 65.34600 1.000 35.07000 21 LYS B CA 1
ATOM 727 C C . LYS B 1 21 ? -1.26800 17.68600 65.96200 1.000 29.07000 21 LYS B C 1
ATOM 728 O O . LYS B 1 21 ? -0.36600 17.17900 65.28900 1.000 22.37000 21 LYS B O 1
ATOM 734 N N . ILE B 1 22 ? -1.12100 17.98000 67.24800 1.000 25.49000 22 ILE B N 1
ATOM 735 C CA . ILE B 1 22 ? 0.11200 17.72400 67.97600 1.000 22.23000 22 ILE B CA 1
ATOM 736 C C . ILE B 1 22 ? -0.09700 16.50000 68.85400 1.000 21.80000 22 ILE B C 1
ATOM 737 O O . ILE B 1 22 ? -1.01700 16.46000 69.68100 1.000 13.81000 22 ILE B O 1
ATOM 742 N N . LEU B 1 23 ? 0.74100 15.49300 68.64800 1.000 22.02000 23 LEU B N 1
ATOM 743 C CA . LEU B 1 23 ? 0.81900 14.34200 69.52900 1.000 20.43000 23 LEU B CA 1
ATOM 744 C C . LEU B 1 23 ? 1.91600 14.59200 70.55100 1.000 15.92000 23 LEU B C 1
ATOM 745 O O . LEU B 1 23 ? 2.95000 15.18000 70.22800 1.000 20.23000 23 LEU B O 1
ATOM 750 N N . GLU B 1 24 ? 1.67900 14.17500 71.79100 1.000 14.07000 24 GLU B N 1
ATOM 751 C CA . GLU B 1 24 ? 2.66800 14.30100 72.85400 1.000 19.75000 24 GLU B CA 1
ATOM 752 C C . GLU B 1 24 ? 2.93000 12.92300 73.44100 1.000 20.34000 24 GLU B C 1
ATOM 753 O O . GLU B 1 24 ? 2.00600 12.27400 73.94400 1.000 25.67000 24 GLU B O 1
ATOM 759 N N . VAL B 1 25 ? 4.18200 12.48000 73.37200 1.000 20.66000 25 VAL B N 1
ATOM 760 C CA . VAL B 1 25 ? 4.59300 11.16500 73.84900 1.000 24.25000 25 VAL B CA 1
ATOM 761 C C . VAL B 1 25 ? 5.59900 11.35300 74.97500 1.000 21.73000 25 VAL B C 1
ATOM 762 O O . VAL B 1 25 ? 6.55700 12.12200 74.83200 1.000 23.56000 25 VAL B O 1
ATOM 766 N N . GLU B 1 26 ? 5.38200 10.65900 76.09000 1.000 20.15000 26 GLU B N 1
ATOM 767 C CA . GLU B 1 26 ? 6.37100 10.57000 77.15400 1.000 23.19000 26 GLU B CA 1
ATOM 768 C C . GLU B 1 26 ? 6.91700 9.15100 77.20800 1.000 31.96000 26 GLU B C 1
ATOM 769 O O . GLU B 1 26 ? 6.18200 8.18200 76.98500 1.000 25.91000 26 GLU B O 1
ATOM 775 N N . PHE B 1 27 ? 8.20200 9.03300 77.51700 1.000 16.07000 27 PHE B N 1
ATOM 776 C CA . PHE B 1 27 ? 8.89000 7.75500 77.54300 1.000 20.90000 27 PHE B CA 1
ATOM 777 C C . PHE B 1 27 ? 9.26200 7.38000 78.97100 1.000 17.63000 27 PHE B C 1
ATOM 778 O O . PHE B 1 27 ? 9.42300 8.23700 79.84400 1.000 16.51000 27 PHE B O 1
ATOM 786 N N . ASN B 1 28 ? 9.38600 6.06900 79.19700 1.000 20.16000 28 ASN B N 1
ATOM 787 C CA . ASN B 1 28 ? 9.77100 5.55800 80.50700 1.000 24.97000 28 ASN B CA 1
ATOM 788 C C . ASN B 1 28 ? 11.12500 6.09300 80.95100 1.000 34.05000 28 ASN B C 1
ATOM 789 O O . ASN B 1 28 ? 11.40900 6.11800 82.15400 1.000 39.27000 28 ASN B O 1
ATOM 794 N N . SER B 1 29 ? 11.96400 6.51600 80.00300 1.000 33.37000 29 SER B N 1
ATOM 795 C CA . SER B 1 29 ? 13.25900 7.09900 80.32100 1.000 22.72000 29 SER B CA 1
ATOM 796 C C . SER B 1 29 ? 13.15800 8.56000 80.73900 1.000 21.25000 29 SER B C 1
ATOM 797 O O . SER B 1 29 ? 14.10900 9.08800 81.32700 1.000 17.83000 29 SER B O 1
ATOM 800 N N . GLY B 1 30 ? 12.04200 9.22300 80.44700 1.000 22.40000 30 GLY B N 1
ATOM 801 C CA . GLY B 1 30 ? 11.78800 10.57400 80.91800 1.000 18.61000 30 GLY B CA 1
ATOM 802 C C . GLY B 1 30 ? 11.55400 11.60900 79.83600 1.000 20.56000 30 GLY B C 1
ATOM 803 O O . GLY B 1 30 ? 11.08900 12.71400 80.15400 1.000 16.06000 30 GLY B O 1
ATOM 804 N N . GLY B 1 31 ? 11.84600 11.31400 78.57100 1.000 17.75000 31 GLY B N 1
ATOM 805 C CA . GLY B 1 31 ? 11.71900 12.31800 77.53300 1.000 19.56000 31 GLY B CA 1
ATOM 806 C C . GLY B 1 31 ? 10.28200 12.54400 77.10200 1.000 26.95000 31 GLY B C 1
ATOM 807 O O . GLY B 1 31 ? 9.46500 11.62700 77.05600 1.000 15.64000 31 GLY B O 1
ATOM 808 N N . ILE B 1 32 ? 9.97900 13.80000 76.77800 1.000 23.13000 32 ILE B N 1
ATOM 809 C CA . ILE B 1 32 ? 8.66500 14.20200 76.28900 1.000 16.41000 32 ILE B CA 1
ATOM 810 C C . ILE B 1 32 ? 8.85100 14.94600 74.97300 1.000 26.19000 32 ILE B C 1
ATOM 811 O O . ILE B 1 32 ? 9.68100 15.85800 74.88300 1.000 20.66000 32 ILE B O 1
ATOM 816 N N . TYR B 1 33 ? 8.08100 14.55700 73.95600 1.000 44.62000 33 TYR B N 1
ATOM 817 C CA . TYR B 1 33 ? 8.21500 15.12600 72.62300 1.000 25.01000 33 TYR B CA 1
ATOM 818 C C . TYR B 1 33 ? 6.84300 15.39400 72.02900 1.000 21.70000 33 TYR B C 1
ATOM 819 O O . TYR B 1 33 ? 5.91400 14.60100 72.20900 1.000 16.16000 33 TYR B O 1
ATOM 828 N N . GLN B 1 34 ? 6.72500 16.50300 71.30700 1.000 22.67000 34 GLN B N 1
ATOM 829 C CA . GLN B 1 34 ? 5.50800 16.83100 70.58200 1.000 28.22000 34 GLN B CA 1
ATOM 830 C C . GLN B 1 34 ? 5.69900 16.56900 69.09400 1.000 28.92000 34 GLN B C 1
ATOM 831 O O . GLN B 1 34 ? 6.78300 16.78800 68.54700 1.000 19.91000 34 GLN B O 1
ATOM 837 N N . TYR B 1 35 ? 4.63700 16.10000 68.44200 1.000 26.16000 35 TYR B N 1
ATOM 838 C CA . TYR B 1 35 ? 4.69900 15.64700 67.05500 1.000 27.55000 35 TYR B CA 1
ATOM 839 C C . TYR B 1 35 ? 3.63000 16.37600 66.25200 1.000 24.34000 35 TYR B C 1
ATOM 840 O O . TYR B 1 35 ? 2.43400 16.20900 66.50800 1.000 28.41000 35 TYR B O 1
ATOM 849 N N . SER B 1 36 ? 4.06100 17.17700 65.28400 1.000 23.76000 36 SER B N 1
ATOM 850 C CA . SER B 1 36 ? 3.16800 18.07600 64.56900 1.000 16.44000 36 SER B CA 1
ATOM 851 C C . SER B 1 36 ? 2.58600 17.41100 63.32400 1.000 32.20000 36 SER B C 1
ATOM 852 O O . SER B 1 36 ? 3.14100 16.45300 62.78200 1.000 27.88000 36 SER B O 1
ATOM 855 N N . THR B 1 37 ? 1.44900 17.94900 62.87300 1.000 30.85000 37 THR B N 1
ATOM 856 C CA . THR B 1 37 ? 0.73800 17.46800 61.68400 1.000 30.98000 37 THR B CA 1
ATOM 857 C C . THR B 1 37 ? 0.42600 15.97400 61.78400 1.000 26.23000 37 THR B C 1
ATOM 858 O O . THR B 1 37 ? 0.46700 15.24100 60.79500 1.000 30.35000 37 THR B O 1
ATOM 862 N N . VAL B 1 38 ? 0.11100 15.52900 62.99300 1.000 26.85000 38 VAL B N 1
ATOM 863 C CA . VAL B 1 38 ? -0.24500 14.12600 63.24200 1.000 32.28000 38 VAL B CA 1
ATOM 864 C C . VAL B 1 38 ? -1.73600 13.97700 63.02100 1.000 38.74000 38 VAL B C 1
ATOM 865 O O . VAL B 1 38 ? -2.53300 14.65000 63.69600 1.000 41.26000 38 VAL B O 1
ATOM 869 N N . PRO B 1 39 ? -2.17500 13.12400 62.09000 1.000 36.10000 39 PRO B N 1
ATOM 870 C CA . PRO B 1 39 ? -3.61200 12.92400 61.88800 1.000 32.00000 39 PRO B CA 1
ATOM 871 C C . PRO B 1 39 ? -4.24400 12.15500 63.03900 1.000 31.38000 39 PRO B C 1
ATOM 872 O O . PRO B 1 39 ? -3.58400 11.38500 63.74300 1.000 26.32000 39 PRO B O 1
ATOM 876 N N . GLU B 1 40 ? -5.55000 12.37500 63.21300 1.000 50.71000 40 GLU B N 1
ATOM 877 C CA . GLU B 1 40 ? -6.29100 11.75700 64.31000 1.000 54.26000 40 GLU B CA 1
ATOM 878 C C . GLU B 1 40 ? -6.18000 10.23700 64.26700 1.000 53.68000 40 GLU B C 1
ATOM 879 O O . GLU B 1 40 ? -5.93300 9.58900 65.29100 1.000 42.67000 40 GLU B O 1
ATOM 885 N N . GLU B 1 41 ? -6.35300 9.65400 63.07800 1.000 50.31000 41 GLU B N 1
ATOM 886 C CA . GLU B 1 41 ? -6.29300 8.20300 62.92900 1.000 54.41000 41 GLU B CA 1
ATOM 887 C C . GLU B 1 41 ? -4.94100 7.64900 63.36500 1.000 46.90000 41 GLU B C 1
ATOM 888 O O . GLU B 1 41 ? -4.87000 6.57200 63.96700 1.000 37.62000 41 GLU B O 1
ATOM 894 N N . ILE B 1 42 ? -3.85900 8.37500 63.07700 1.000 33.83000 42 ILE B N 1
ATOM 895 C CA . ILE B 1 42 ? -2.52800 7.91700 63.46600 1.000 29.21000 42 ILE B CA 1
ATOM 896 C C . ILE B 1 42 ? -2.41600 7.82900 64.98300 1.000 34.87000 42 ILE B C 1
ATOM 897 O O . ILE B 1 42 ? -1.81500 6.89200 65.52500 1.000 20.93000 42 ILE B O 1
ATOM 902 N N . TYR B 1 43 ? -2.99700 8.79700 65.69300 1.000 33.59000 43 TYR B N 1
ATOM 903 C CA . TYR B 1 43 ? -3.06600 8.71100 67.14700 1.000 31.93000 43 TYR B CA 1
ATOM 904 C C . TYR B 1 43 ? -3.95200 7.55500 67.59200 1.000 30.41000 43 TYR B C 1
ATOM 905 O O . TYR B 1 43 ? -3.70700 6.96300 68.64600 1.000 29.05000 43 TYR B O 1
ATOM 914 N N . SER B 1 44 ? -4.96400 7.20300 66.79600 1.000 31.90000 44 SER B N 1
ATOM 915 C CA . SER B 1 44 ? -5.84300 6.09500 67.15700 1.000 31.46000 44 SER B CA 1
ATOM 916 C C . SER B 1 44 ? -5.13100 4.75500 67.01500 1.000 31.21000 44 SER B C 1
ATOM 917 O O . SER B 1 44 ? -5.18400 3.91600 67.92200 1.000 30.22000 44 SER B O 1
ATOM 920 N N . LYS B 1 45 ? -4.46900 4.52900 65.87600 1.000 26.95000 45 LYS B N 1
ATOM 921 C CA . LYS B 1 45 ? -3.74900 3.27400 65.68100 1.000 25.04000 45 LYS B CA 1
ATOM 922 C C . LYS B 1 45 ? -2.66400 3.09400 66.73400 1.000 30.62000 45 LYS B C 1
ATOM 923 O O . LYS B 1 45 ? -2.41300 1.97200 67.18900 1.000 29.53000 45 LYS B O 1
ATOM 929 N N . LEU B 1 46 ? -2.01600 4.18900 67.14000 1.000 28.28000 46 LEU B N 1
ATOM 930 C CA . LEU B 1 46 ? -0.97200 4.09800 68.15600 1.000 25.97000 46 LEU B CA 1
ATOM 931 C C . LEU B 1 46 ? -1.52900 3.59400 69.48100 1.000 33.98000 46 LEU B C 1
ATOM 932 O O . LEU B 1 46 ? -0.90300 2.76200 70.14800 1.000 43.07000 46 LEU B O 1
ATOM 937 N N . MET B 1 47 ? -2.70500 4.08300 69.88000 1.000 31.37000 47 MET B N 1
ATOM 938 C CA . MET B 1 47 ? -3.28400 3.65400 71.14800 1.000 35.18000 47 MET B CA 1
ATOM 939 C C . MET B 1 47 ? -3.89000 2.25900 71.05900 1.000 35.49000 47 MET B C 1
ATOM 940 O O . MET B 1 47 ? -3.88600 1.52200 72.05100 1.000 45.48000 47 MET B O 1
ATOM 945 N N . SER B 1 48 ? -4.40800 1.87700 69.89000 1.000 41.57000 48 SER B N 1
ATOM 946 C CA . SER B 1 48 ? -5.02000 0.56600 69.71700 1.000 47.42000 48 SER B CA 1
ATOM 947 C C . SER B 1 48 ? -4.00100 -0.53800 69.46600 1.000 33.92000 48 SER B C 1
ATOM 948 O O . SER B 1 48 ? -4.34000 -1.71600 69.62000 1.000 28.68000 48 SER B O 1
ATOM 951 N N . SER B 1 49 ? -2.77100 -0.18300 69.10000 1.000 35.65000 49 SER B N 1
ATOM 952 C CA . SER B 1 49 ? -1.77400 -1.16100 68.68900 1.000 33.41000 49 SER B CA 1
ATOM 953 C C . SER B 1 49 ? -1.37000 -2.07000 69.84500 1.000 31.65000 49 SER B C 1
ATOM 954 O O . SER B 1 49 ? -1.44100 -1.69500 71.01900 1.000 45.55000 49 SER B O 1
ATOM 957 N N . SER B 1 50 ? -0.94000 -3.28400 69.49500 1.000 33.44000 50 SER B N 1
ATOM 958 C CA . SER B 1 50 ? -0.48200 -4.25600 70.47900 1.000 44.80000 50 SER B CA 1
ATOM 959 C C . SER B 1 50 ? 0.96600 -4.03700 70.89400 1.000 49.28000 50 SER B C 1
ATOM 960 O O . SER B 1 50 ? 1.40700 -4.62000 71.89100 1.000 59.36000 50 SER B O 1
ATOM 963 N N . SER B 1 51 ? 1.71500 -3.22200 70.15600 1.000 42.93000 51 SER B N 1
ATOM 964 C CA . SER B 1 51 ? 3.03600 -2.77200 70.58900 1.000 42.89000 51 SER B CA 1
ATOM 965 C C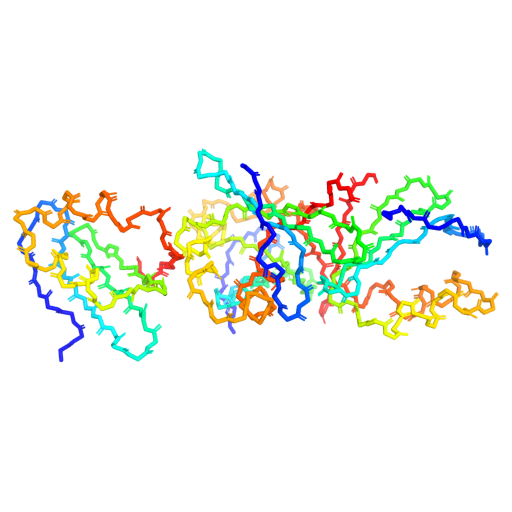 . SER B 1 51 ? 3.13000 -1.28800 70.25300 1.000 40.32000 51 SER B C 1
ATOM 966 O O . SER B 1 51 ? 3.44700 -0.92400 69.11500 1.000 31.40000 51 SER B O 1
ATOM 969 N N . HIS B 1 52 ? 2.83100 -0.44000 71.24200 1.000 37.59000 52 HIS B N 1
ATOM 970 C CA . HIS B 1 52 ? 2.98500 1.00000 71.05900 1.000 32.05000 52 HIS B CA 1
ATOM 971 C C . HIS B 1 52 ? 4.38400 1.34100 70.57300 1.000 34.67000 52 HIS B C 1
ATOM 972 O O . HIS B 1 52 ? 4.55600 2.20300 69.70300 1.000 28.53000 52 HIS B O 1
ATOM 979 N N . GLY B 1 53 ? 5.39800 0.66900 71.12100 1.000 36.22000 53 GLY B N 1
ATOM 980 C CA . GLY B 1 53 ? 6.75400 0.88900 70.64900 1.000 30.79000 53 GLY B CA 1
ATOM 981 C C . GLY B 1 53 ? 6.91300 0.56200 69.17800 1.000 27.62000 53 GLY B C 1
ATOM 982 O O . GLY B 1 53 ? 7.49100 1.33800 68.41300 1.000 28.42000 53 GLY B O 1
ATOM 983 N N . LYS B 1 54 ? 6.38100 -0.58500 68.75600 1.000 23.01000 54 LYS B N 1
ATOM 984 C CA . LYS B 1 54 ? 6.54300 -0.99900 67.36800 1.000 24.03000 54 LYS B CA 1
ATOM 985 C C . LYS B 1 54 ? 5.76500 -0.09700 66.41700 1.000 23.14000 54 LYS B C 1
ATOM 986 O O . LYS B 1 54 ? 6.24800 0.22000 65.32400 1.000 23.66000 54 LYS B O 1
ATOM 992 N N . TYR B 1 55 ? 4.55900 0.32200 66.80500 1.000 26.96000 55 TYR B N 1
ATOM 993 C CA . TYR B 1 55 ? 3.81900 1.24500 65.95300 1.000 30.86000 55 TYR B CA 1
ATOM 994 C C . TYR B 1 55 ? 4.49800 2.60800 65.90100 1.000 34.15000 55 TYR B C 1
ATOM 995 O O . TYR B 1 55 ? 4.59700 3.21700 64.82800 1.000 28.63000 55 TYR B O 1
ATOM 1004 N N . PHE B 1 56 ? 4.96900 3.09700 67.04300 1.000 39.08000 56 PHE B N 1
ATOM 1005 C CA . PHE B 1 56 ? 5.66700 4.38000 67.09200 1.000 37.62000 56 PHE B CA 1
ATOM 1006 C C . PHE B 1 56 ? 6.87400 4.36900 66.15000 1.000 34.97000 56 PHE B C 1
ATOM 1007 O O . PHE B 1 56 ? 7.05800 5.28300 65.34700 1.000 33.91000 56 PHE B O 1
ATOM 1015 N N . HIS B 1 57 ? 7.69200 3.32800 66.25900 1.000 47.47000 57 HIS B N 1
ATOM 1016 C CA . HIS B 1 57 ? 8.88000 3.17800 65.42600 1.000 32.83000 57 HIS B CA 1
ATOM 1017 C C . HIS B 1 57 ? 8.50200 3.21000 63.94000 1.000 35.83000 57 HIS B C 1
ATOM 1018 O O . HIS B 1 57 ? 9.09300 3.95200 63.15900 1.000 27.74000 57 HIS B O 1
ATOM 1025 N N . LYS B 1 58 ? 7.51800 2.40300 63.55100 1.000 36.18000 58 LYS B N 1
ATOM 1026 C CA . LYS B 1 58 ? 7.16400 2.25000 62.13500 1.000 32.06000 58 LYS B CA 1
ATOM 1027 C C . LYS B 1 58 ? 6.40100 3.40900 61.53000 1.000 30.36000 58 LYS B C 1
ATOM 1028 O O . LYS B 1 58 ? 6.57000 3.71200 60.34900 1.000 28.19000 58 LYS B O 1
ATOM 1034 N N . MET B 1 59 ? 5.55700 4.05300 62.32600 1.000 25.08000 59 MET B N 1
ATOM 1035 C CA . MET B 1 59 ? 4.58700 4.97500 61.75900 1.000 22.21000 59 MET B CA 1
ATOM 1036 C C . MET B 1 59 ? 4.61600 6.38600 62.33000 1.000 31.30000 59 MET B C 1
ATOM 1037 O O . MET B 1 59 ? 3.85100 7.23000 61.85200 1.000 29.04000 59 MET B O 1
ATOM 1042 N N . ILE B 1 60 ? 5.45700 6.68000 63.32100 1.000 39.17000 60 ILE B N 1
ATOM 1043 C CA . ILE B 1 60 ? 5.54600 8.04900 63.82200 1.000 35.09000 60 ILE B CA 1
ATOM 1044 C C . ILE B 1 60 ? 6.97500 8.56700 63.75200 1.000 26.27000 60 ILE B C 1
ATOM 1045 O O . ILE B 1 60 ? 7.24100 9.57300 63.08500 1.000 26.68000 60 ILE B O 1
ATOM 1050 N N . ARG B 1 61 ? 7.89600 7.89200 64.44100 1.000 29.13000 61 ARG B N 1
ATOM 1051 C CA . ARG B 1 61 ? 9.21100 8.46900 64.69700 1.000 43.21000 61 ARG B CA 1
ATOM 1052 C C . ARG B 1 61 ? 9.93700 8.82800 63.40700 1.000 38.29000 61 ARG B C 1
ATOM 1053 O O . ARG B 1 61 ? 9.89700 8.08900 62.41800 1.000 32.30000 61 ARG B O 1
ATOM 1061 N N . ASP B 1 62 ? 10.60100 9.98300 63.43400 1.000 33.84000 62 ASP B N 1
ATOM 1062 C CA . ASP B 1 62 ? 11.38500 10.53800 62.33400 1.000 42.61000 62 ASP B CA 1
ATOM 1063 C C . ASP B 1 62 ? 10.55900 10.77100 61.07600 1.000 33.54000 62 ASP B C 1
ATOM 1064 O O . ASP B 1 62 ? 11.12900 10.97200 59.99600 1.000 30.92000 62 ASP B O 1
ATOM 1069 N N . LYS B 1 63 ? 9.23100 10.75700 61.18600 1.000 39.79000 63 LYS B N 1
ATOM 1070 C CA . LYS B 1 63 ? 8.34200 10.99700 60.05800 1.000 33.79000 63 LYS B CA 1
ATOM 1071 C C . LYS B 1 63 ? 7.56300 12.29900 60.16100 1.000 28.02000 63 LYS B C 1
ATOM 1072 O O . LYS B 1 63 ? 7.23700 12.88700 59.12900 1.000 32.98000 63 LYS B O 1
ATOM 1078 N N . TYR B 1 64 ? 7.25500 12.76100 61.36700 1.000 25.47000 64 TYR B N 1
ATOM 1079 C CA . TYR B 1 64 ? 6.62000 14.05100 61.58400 1.000 26.32000 64 TYR B CA 1
ATOM 1080 C C . TYR B 1 64 ? 7.59500 15.00500 62.26200 1.000 30.87000 64 TYR B C 1
ATOM 1081 O O . TYR B 1 64 ? 8.56900 14.57100 62.88600 1.000 32.76000 64 TYR B O 1
ATOM 1090 N N . PRO B 1 65 ? 7.37600 16.31600 62.14600 1.000 27.32000 65 PRO B N 1
ATOM 1091 C CA . PRO B 1 65 ? 8.25500 17.27900 62.83300 1.000 36.42000 65 PRO B CA 1
ATOM 1092 C C . PRO B 1 65 ? 8.25400 17.06700 64.34000 1.000 37.34000 65 PRO B C 1
ATOM 1093 O O . PRO B 1 65 ? 7.20500 17.07700 64.98800 1.000 30.53000 65 PRO B O 1
ATOM 1097 N N . THR B 1 66 ? 9.44800 16.88800 64.89900 1.000 32.38000 66 THR B N 1
ATOM 1098 C CA . THR B 1 66 ? 9.62200 16.53400 66.30100 1.000 24.44000 66 THR B CA 1
ATOM 1099 C C . THR B 1 66 ? 10.21500 17.69700 67.08800 1.000 29.96000 66 THR B C 1
ATOM 1100 O O . THR B 1 66 ? 11.12500 18.38500 66.61400 1.000 31.21000 66 THR B O 1
ATOM 1104 N N . LYS B 1 67 ? 9.69100 17.89900 68.29600 1.000 31.87000 67 LYS B N 1
ATOM 1105 C CA . LYS B 1 67 ? 10.13700 18.93400 69.21900 1.000 27.65000 67 LYS B CA 1
ATOM 1106 C C . LYS B 1 67 ? 10.27000 18.32000 70.60400 1.000 25.65000 67 LYS B C 1
ATOM 1107 O O . LYS B 1 67 ? 9.35300 17.63600 71.06800 1.000 35.23000 67 LYS B O 1
ATOM 1113 N N . LYS B 1 68 ? 11.40900 18.54700 71.25600 1.000 26.92000 68 LYS B N 1
ATOM 1114 C CA . LYS B 1 68 ? 11.61400 18.04700 72.61100 1.000 27.68000 68 LYS B CA 1
ATOM 1115 C C . LYS B 1 68 ? 11.02800 19.03700 73.60900 1.000 25.41000 68 LYS B C 1
ATOM 1116 O O . LYS B 1 68 ? 11.42800 20.20600 73.63800 1.000 34.03000 68 LYS B O 1
ATOM 1122 N N . VAL B 1 69 ? 10.07400 18.57500 74.41500 1.000 20.33000 69 VAL B N 1
ATOM 1123 C CA . VAL B 1 69 ? 9.50700 19.39900 75.47500 1.000 24.20000 69 VAL B CA 1
ATOM 1124 C C . VAL B 1 69 ? 10.11600 19.05800 76.83400 1.000 31.96000 69 VAL B C 1
ATOM 1125 O O . VAL B 1 69 ? 10.03500 19.87900 77.76100 1.000 29.25000 69 VAL B O 1
ATOM 1129 N N . LYS B 1 70 ? 10.72600 17.88600 76.97400 1.000 27.95000 70 LYS B N 1
ATOM 1130 C CA . LYS B 1 70 ? 11.51500 17.55000 78.15200 1.000 22.46000 70 LYS B CA 1
ATOM 1131 C C . LYS B 1 70 ? 12.64700 16.60100 77.77400 1.000 29.97000 70 LYS B C 1
ATOM 1132 O O . LYS B 1 70 ? 12.43300 15.66800 76.99900 1.000 23.04000 70 LYS B O 1
ATOM 1139 N N . MET C 1 1 ? 15.98800 29.54200 35.01800 1.000 62.47000 1 MET C N 1
ATOM 1140 C CA . MET C 1 1 ? 16.46400 30.89600 35.27600 1.000 78.77000 1 MET C CA 1
ATOM 1141 C C . MET C 1 1 ? 17.81800 30.89200 35.97700 1.000 94.21000 1 MET C C 1
ATOM 1142 O O . MET C 1 1 ? 17.99900 30.23600 37.00200 1.000 87.41000 1 MET C O 1
ATOM 1147 N N . ASN C 1 2 ? 18.76600 31.62600 35.40900 1.000 96.81000 2 ASN C N 1
ATOM 1148 C CA . ASN C 1 2 ? 20.05700 31.88100 36.02600 1.000 79.29000 2 ASN C CA 1
ATOM 1149 C C . ASN C 1 2 ? 20.16100 33.36500 36.36500 1.000 58.55000 2 ASN C C 1
ATOM 1150 O O . ASN C 1 2 ? 19.27900 34.16500 36.04000 1.000 75.71000 2 ASN C O 1
ATOM 1155 N N . ARG C 1 3 ? 21.25100 33.73000 37.03000 1.000 64.36000 3 ARG C N 1
ATOM 1156 C CA . ARG C 1 3 ? 21.45700 35.12200 37.39900 1.000 57.56000 3 ARG C CA 1
ATOM 1157 C C . ARG C 1 3 ? 21.60600 35.99800 36.15900 1.000 53.25000 3 ARG C C 1
ATOM 1158 O O . ARG C 1 3 ? 22.06300 35.55400 35.10100 1.000 45.32000 3 ARG C O 1
ATOM 1166 N N . GLU C 1 4 ? 21.20500 37.25500 36.30500 1.000 45.65000 4 GLU C N 1
ATOM 1167 C CA . GLU C 1 4 ? 21.38800 38.27100 35.28100 1.000 37.41000 4 GLU C CA 1
ATOM 1168 C C . GLU C 1 4 ? 22.67700 39.02400 35.57200 1.000 38.67000 4 GLU C C 1
ATOM 1169 O O . GLU C 1 4 ? 22.93800 39.39000 36.72100 1.000 37.25000 4 GLU C O 1
ATOM 1175 N N . ASN C 1 5 ? 23.47700 39.26300 34.53600 1.000 29.50000 5 ASN C N 1
ATOM 1176 C CA . ASN C 1 5 ? 24.68400 40.04900 34.73700 1.000 36.91000 5 ASN C CA 1
ATOM 1177 C C . ASN C 1 5 ? 24.31900 41.50000 35.05700 1.000 37.50000 5 ASN C C 1
ATOM 1178 O O . ASN C 1 5 ? 23.17800 41.93800 34.87800 1.000 37.38000 5 ASN C O 1
ATOM 1183 N N . VAL C 1 6 ? 25.30600 42.25200 35.55000 1.000 40.59000 6 VAL C N 1
ATOM 1184 C CA . VAL C 1 6 ? 25.04500 43.54300 36.18100 1.000 33.36000 6 VAL C CA 1
ATOM 1185 C C . VAL C 1 6 ? 26.23700 44.47100 35.98200 1.000 31.94000 6 VAL C C 1
ATOM 1186 O O . VAL C 1 6 ? 27.38800 44.03300 35.92400 1.000 33.83000 6 VAL C O 1
ATOM 1190 N N . ARG C 1 7 ? 25.94200 45.76700 35.85400 1.000 30.32000 7 ARG C N 1
ATOM 1191 C CA . ARG C 1 7 ? 26.95000 46.82600 35.79400 1.000 21.90000 7 ARG C CA 1
ATOM 1192 C C . ARG C 1 7 ? 27.08700 47.44400 37.18300 1.000 25.53000 7 ARG C C 1
ATOM 1193 O O . ARG C 1 7 ? 26.31600 48.33200 37.55500 1.000 38.54000 7 ARG C O 1
ATOM 1201 N N . SER C 1 8 ? 28.07600 46.99100 37.95000 1.000 26.14000 8 SER C N 1
ATOM 1202 C CA . SER C 1 8 ? 28.37600 47.63600 39.22100 1.000 21.49000 8 SER C CA 1
ATOM 1203 C C . SER C 1 8 ? 29.83600 47.41400 39.57700 1.000 24.08000 8 SER C C 1
ATOM 1204 O O . SER C 1 8 ? 30.44700 46.42000 39.17700 1.000 20.37000 8 SER C O 1
ATOM 1207 N N . SER C 1 9 ? 30.38500 48.35400 40.34600 1.000 26.35000 9 SER C N 1
ATOM 1208 C CA . SER C 1 9 ? 31.74200 48.21000 40.85200 1.000 21.85000 9 SER C CA 1
ATOM 1209 C C . SER C 1 9 ? 31.84900 47.18900 41.97900 1.000 29.20000 9 SER C C 1
ATOM 1210 O O . SER C 1 9 ? 32.96100 46.92800 42.44300 1.000 31.17000 9 SER C O 1
ATOM 1213 N N . ASP C 1 10 ? 30.75400 46.58900 42.41200 1.000 28.73000 10 ASP C N 1
ATOM 1214 C CA . ASP C 1 10 ? 30.84200 45.69900 43.56600 1.000 29.73000 10 ASP C CA 1
ATOM 1215 C C . ASP C 1 10 ? 30.22400 44.33000 43.32900 1.000 20.94000 10 ASP C C 1
ATOM 1216 O O . ASP C 1 10 ? 30.75400 43.33200 43.82300 1.000 27.51000 10 ASP C O 1
ATOM 1221 N N . LEU C 1 11 ? 29.12700 44.25500 42.58400 1.000 27.60000 11 LEU C N 1
ATOM 1222 C CA . LEU C 1 11 ? 28.45600 43.00000 42.28400 1.000 31.58000 11 LEU C CA 1
ATOM 1223 C C . LEU C 1 11 ? 28.36000 42.80700 40.77400 1.000 25.26000 11 LEU C C 1
ATOM 1224 O O . LEU C 1 11 ? 28.47100 43.76000 39.99800 1.000 21.70000 11 LEU C O 1
ATOM 1229 N N . LYS C 1 12 ? 28.18400 41.54800 40.36000 1.000 31.66000 12 LYS C N 1
ATOM 1230 C CA . LYS C 1 12 ? 28.28300 41.18100 38.95000 1.000 21.36000 12 LYS C CA 1
ATOM 1231 C C . LYS C 1 12 ? 27.11000 40.36900 38.41200 1.000 26.23000 12 LYS C C 1
ATOM 1232 O O . LYS C 1 12 ? 26.89800 40.37700 37.19200 1.000 39.86000 12 LYS C O 1
ATOM 1238 N N . SER C 1 13 ? 26.35000 39.67000 39.25400 1.000 36.27000 13 SER C N 1
ATOM 1239 C CA . SER C 1 13 ? 25.12700 39.02700 38.79800 1.000 38.00000 13 SER C CA 1
ATOM 1240 C C . SER C 1 13 ? 24.17100 38.89700 39.97300 1.000 28.19000 13 SER C C 1
ATOM 1241 O O . SER C 1 13 ? 24.59300 38.76600 41.12500 1.000 36.50000 13 SER C O 1
ATOM 1244 N N . VAL C 1 14 ? 22.87600 38.94700 39.66600 1.000 42.02000 14 VAL C N 1
ATOM 1245 C CA . VAL C 1 14 ? 21.81800 38.92600 40.67200 1.000 43.07000 14 VAL C CA 1
ATOM 1246 C C . VAL C 1 14 ? 20.66400 38.08200 40.15200 1.000 22.84000 14 VAL C C 1
ATOM 1247 O O . VAL C 1 14 ? 20.16600 38.31800 39.04600 1.000 19.48000 14 VAL C O 1
ATOM 1251 N N . GLY C 1 15 ? 20.23800 37.10700 40.94600 1.000 25.27000 15 GLY C N 1
ATOM 1252 C CA . GLY C 1 15 ? 19.06600 36.32100 40.62300 1.000 33.28000 15 GLY C CA 1
ATOM 1253 C C . GLY C 1 15 ? 18.09500 36.30500 41.78500 1.000 29.63000 15 GLY C C 1
ATOM 1254 O O . GLY C 1 15 ? 18.48600 36.38100 42.94900 1.000 32.13000 15 GLY C O 1
ATOM 1255 N N . TYR C 1 16 ? 16.81000 36.20500 41.45000 1.000 24.82000 16 TYR C N 1
ATOM 1256 C CA . TYR C 1 16 ? 15.75400 36.21400 42.45100 1.000 36.69000 16 TYR C CA 1
ATOM 1257 C C . TYR C 1 16 ? 14.73700 35.12800 42.13900 1.000 52.78000 16 TYR C C 1
ATOM 1258 O O . TYR C 1 16 ? 14.62900 34.65100 41.00800 1.000 60.93000 16 TYR C O 1
ATOM 1267 N N . ASP C 1 17 ? 13.98200 34.74500 43.17100 1.000 43.10000 17 ASP C N 1
ATOM 1268 C CA . ASP C 1 17 ? 12.94600 33.71400 43.06500 1.000 44.27000 17 ASP C CA 1
ATOM 1269 C C . ASP C 1 17 ? 11.72600 34.23200 43.82300 1.000 41.67000 17 ASP C C 1
ATOM 1270 O O . ASP C 1 17 ? 11.64000 34.09000 45.04600 1.000 40.85000 17 ASP C O 1
ATOM 1275 N N . SER C 1 18 ? 10.78800 34.82600 43.07600 1.000 47.41000 18 SER C N 1
ATOM 1276 C CA . SER C 1 18 ? 9.66400 35.54400 43.67600 1.000 57.72000 18 SER C CA 1
ATOM 1277 C C . SER C 1 18 ? 8.95500 34.72100 44.74600 1.000 39.20000 18 SER C C 1
ATOM 1278 O O . SER C 1 18 ? 8.60900 35.24100 45.81400 1.000 41.57000 18 SER C O 1
ATOM 1281 N N . GLU C 1 19 ? 8.74500 33.43100 44.48600 1.000 50.23000 19 GLU C N 1
ATOM 1282 C CA . GLU C 1 19 ? 7.97000 32.61100 45.41000 1.000 54.70000 19 GLU C CA 1
ATOM 1283 C C . GLU C 1 19 ? 8.75100 32.30000 46.68200 1.000 57.71000 19 GLU C C 1
ATOM 1284 O O . GLU C 1 19 ? 8.19500 32.35200 47.78400 1.000 48.98000 19 GLU C O 1
ATOM 1290 N N . ASN C 1 20 ? 10.04000 31.97400 46.55100 1.000 64.43000 20 ASN C N 1
ATOM 1291 C CA . ASN C 1 20 ? 10.79800 31.48100 47.69800 1.000 47.19000 20 ASN C CA 1
ATOM 1292 C C . ASN C 1 20 ? 11.19400 32.60400 48.64200 1.000 47.20000 20 ASN C C 1
ATOM 1293 O O . ASN C 1 20 ? 11.28200 32.38700 49.85700 1.000 64.18000 20 ASN C O 1
ATOM 1298 N N . LYS C 1 21 ? 11.44400 33.80000 48.09100 1.000 42.14000 21 LYS C N 1
ATOM 1299 C CA . LYS C 1 21 ? 12.01900 34.96700 48.76400 1.000 42.33000 21 LYS C CA 1
ATOM 1300 C C . LYS C 1 21 ? 13.53700 34.84300 48.85600 1.000 38.32000 21 LYS C C 1
ATOM 1301 O O . LYS C 1 21 ? 14.15400 35.40000 49.77100 1.000 29.73000 21 LYS C O 1
ATOM 1307 N N 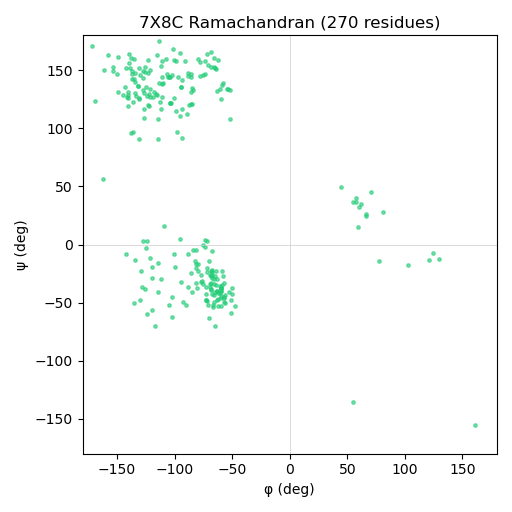. ILE C 1 22 ? 14.14800 34.13200 47.91300 1.000 42.06000 22 ILE C N 1
ATOM 1308 C CA . ILE C 1 22 ? 15.59600 33.96300 47.89800 1.000 38.98000 22 ILE C CA 1
ATOM 1309 C C . ILE C 1 22 ? 16.19000 34.95700 46.90900 1.000 30.23000 22 ILE C C 1
ATOM 1310 O O . ILE C 1 22 ? 15.92300 34.89500 45.70600 1.000 30.81000 22 ILE C O 1
ATOM 1315 N N . LEU C 1 23 ? 16.97700 35.89200 47.42400 1.000 30.12000 23 LEU C N 1
ATOM 1316 C CA . LEU C 1 23 ? 17.86300 36.65600 46.57000 1.000 25.85000 23 LEU C CA 1
ATOM 1317 C C . LEU C 1 23 ? 19.18500 35.91800 46.43700 1.000 34.64000 23 LEU C C 1
ATOM 1318 O O . LEU C 1 23 ? 19.61800 35.20700 47.34600 1.000 42.01000 23 LEU C O 1
ATOM 1323 N N . GLU C 1 24 ? 19.81700 36.06500 45.27800 1.000 33.19000 24 GLU C N 1
ATOM 1324 C 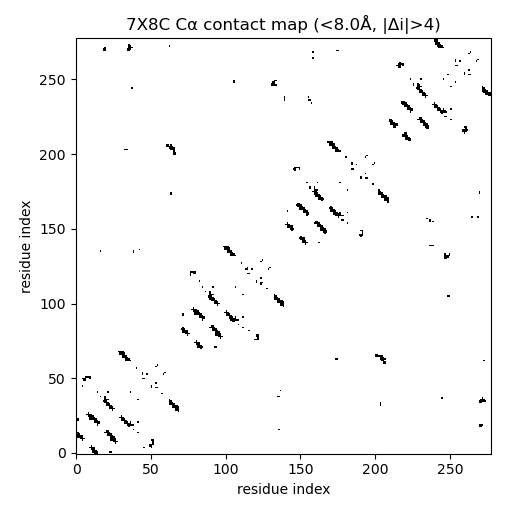CA . GLU C 1 24 ? 21.20000 35.63900 45.11700 1.000 35.74000 24 GLU C CA 1
ATOM 1325 C C . GLU C 1 24 ? 22.01000 36.71700 44.42500 1.000 35.74000 24 GLU C C 1
ATOM 1326 O O . GLU C 1 24 ? 21.63000 37.20700 43.36100 1.000 33.58000 24 GLU C O 1
ATOM 1332 N N . VAL C 1 25 ? 23.12900 37.06800 45.04500 1.000 26.30000 25 VAL C N 1
ATOM 1333 C CA . VAL C 1 25 ? 24.02700 38.10800 44.57600 1.000 21.67000 25 VAL C CA 1
ATOM 1334 C C . VAL C 1 25 ? 25.40200 37.48300 44.38600 1.000 27.29000 25 VAL C C 1
ATOM 1335 O O . VAL C 1 25 ? 25.90700 36.79700 45.28600 1.000 30.40000 25 VAL C O 1
ATOM 1339 N N . GLU C 1 26 ? 26.00000 37.70300 43.21600 1.000 40.31000 26 GLU C N 1
ATOM 1340 C CA . GLU C 1 26 ? 27.37400 37.28100 42.96600 1.000 34.43000 26 GLU C CA 1
ATOM 1341 C C . GLU C 1 26 ? 28.22700 38.53300 42.85000 1.000 31.67000 26 GLU C C 1
ATOM 1342 O O . GLU C 1 26 ? 27.91400 39.42200 42.05300 1.000 30.97000 26 GLU C O 1
ATOM 1348 N N . PHE C 1 27 ? 29.30700 38.59800 43.62100 1.000 32.77000 27 PHE C N 1
ATOM 1349 C CA . PHE C 1 27 ? 30.04700 39.84600 43.75800 1.000 29.50000 27 PHE C CA 1
ATOM 1350 C C . PHE C 1 27 ? 31.23900 39.95100 42.80800 1.000 34.49000 27 PHE C C 1
ATOM 1351 O O . PHE C 1 27 ? 31.70700 38.96900 42.21100 1.000 38.60000 27 PHE C O 1
ATOM 1359 N N . ASN C 1 28 ? 31.73100 41.19000 42.69500 1.000 42.52000 28 ASN C N 1
ATOM 1360 C CA . ASN C 1 28 ? 32.98600 41.44800 42.00000 1.000 41.57000 28 ASN C CA 1
ATOM 1361 C C . ASN C 1 28 ? 34.18800 41.03600 42.82800 1.000 61.35000 28 ASN C C 1
ATOM 1362 O O . ASN C 1 28 ? 35.33700 41.18800 42.38000 1.000 88.94000 28 ASN C O 1
ATOM 1367 N N . SER C 1 29 ? 33.94300 40.51600 44.02900 1.000 63.54000 29 SER C N 1
ATOM 1368 C CA . SER C 1 29 ? 35.00200 39.86300 44.78000 1.000 48.17000 29 SER C CA 1
ATOM 1369 C C . SER C 1 29 ? 35.07500 38.37300 44.42400 1.000 56.74000 29 SER C C 1
ATOM 1370 O O . SER C 1 29 ? 36.15900 37.76600 44.40000 1.000 69.69000 29 SER C O 1
ATOM 1373 N N . GLY C 1 30 ? 33.92600 37.75100 44.20100 1.000 59.58000 30 GLY C N 1
ATOM 1374 C CA . GLY C 1 30 ? 33.86100 36.35700 43.81300 1.000 47.37000 30 GLY C CA 1
ATOM 1375 C C . GLY C 1 30 ? 33.00800 35.50800 44.71300 1.000 58.92000 30 GLY C C 1
ATOM 1376 O O . GLY C 1 30 ? 32.80000 34.33000 44.39800 1.000 68.04000 30 GLY C O 1
ATOM 1377 N N . GLY C 1 31 ? 32.51700 36.03800 45.82900 1.000 39.02000 31 GLY C N 1
ATOM 1378 C CA . GLY C 1 31 ? 31.58000 35.30000 46.63700 1.000 43.33000 31 GLY C CA 1
ATOM 1379 C C . GLY C 1 31 ? 30.17500 35.37200 46.07100 1.000 42.91000 31 GLY C C 1
ATOM 1380 O O . GLY C 1 31 ? 29.83100 36.24700 45.27500 1.000 37.77000 31 GLY C O 1
ATOM 1381 N N . ILE C 1 32 ? 29.35700 34.41200 46.47800 1.000 47.23000 32 ILE C N 1
ATOM 1382 C CA . ILE C 1 32 ? 27.93400 34.41100 46.18400 1.000 42.14000 32 ILE C CA 1
ATOM 1383 C C . ILE C 1 32 ? 27.20500 34.35800 47.51300 1.000 32.91000 32 ILE C C 1
ATOM 1384 O O . ILE C 1 32 ? 27.38000 33.40800 48.28800 1.000 29.06000 32 ILE C O 1
ATOM 1389 N N . TYR C 1 33 ? 26.41300 35.38500 47.78800 1.000 27.23000 33 TYR C N 1
ATOM 1390 C CA . TYR C 1 33 ? 25.66100 35.47200 49.02700 1.000 29.51000 33 TYR C CA 1
ATOM 1391 C C . TYR C 1 33 ? 24.17400 35.39000 48.73000 1.000 32.32000 33 TYR C C 1
ATOM 1392 O O . TYR C 1 33 ? 23.68900 35.97100 47.75300 1.000 35.60000 33 TYR C O 1
ATOM 1401 N N . GLN C 1 34 ? 23.46600 34.65500 49.57700 1.000 38.44000 34 GLN C N 1
ATOM 1402 C CA . GLN C 1 34 ? 22.05200 34.36800 49.40600 1.000 30.33000 34 GLN C CA 1
ATOM 1403 C C . GLN C 1 34 ? 21.27300 35.01300 50.54200 1.000 28.48000 34 GLN C C 1
ATOM 1404 O O . GLN C 1 34 ? 21.61500 34.83000 51.71500 1.000 26.61000 34 GLN C O 1
ATOM 1410 N N . TYR C 1 35 ? 20.23800 35.77200 50.19300 1.000 45.56000 35 TYR C N 1
ATOM 1411 C CA . TYR C 1 35 ? 19.47600 36.55300 51.15700 1.000 38.07000 35 TYR C CA 1
ATOM 1412 C C . TYR C 1 35 ? 18.04500 36.04500 51.21600 1.000 31.27000 35 TYR C C 1
ATOM 1413 O O . TYR C 1 35 ? 17.39200 35.89100 50.17900 1.000 28.28000 35 TYR C O 1
ATOM 1422 N N . SER C 1 36 ? 17.56600 35.78600 52.42700 1.000 26.34000 36 SER C N 1
ATOM 1423 C CA . SER C 1 36 ? 16.25400 35.20000 52.64800 1.000 28.48000 36 SER C CA 1
ATOM 1424 C C . SER C 1 36 ? 15.24100 36.28500 52.99100 1.000 25.81000 36 SER C C 1
ATOM 1425 O O . SER C 1 36 ? 15.60300 37.37500 53.43800 1.000 22.70000 36 SER C O 1
ATOM 1428 N N . THR C 1 37 ? 13.96100 35.96900 52.77400 1.000 33.04000 37 THR C N 1
ATOM 1429 C CA . THR C 1 37 ? 12.84400 36.83500 53.16700 1.000 25.10000 37 THR C CA 1
ATOM 1430 C C . THR C 1 37 ? 12.94800 38.22400 52.54300 1.000 30.73000 37 THR C C 1
ATOM 1431 O O . THR C 1 37 ? 12.60300 39.22900 53.16800 1.000 28.28000 37 THR C O 1
ATOM 1435 N N . VAL C 1 38 ? 13.42300 38.29000 51.30700 1.000 17.92000 38 VAL C N 1
ATOM 1436 C CA . VAL C 1 38 ? 13.54700 39.55000 50.57900 1.000 23.08000 38 VAL C CA 1
ATOM 1437 C C . VAL C 1 38 ? 12.28000 39.73600 49.75900 1.000 29.19000 38 VAL C C 1
ATOM 1438 O O . VAL C 1 38 ? 12.01100 38.91900 48.86300 1.000 30.87000 38 VAL C O 1
ATOM 1442 N N . PRO C 1 39 ? 11.47600 40.76800 50.01800 1.000 31.81000 39 PRO C N 1
ATOM 1443 C CA . PRO C 1 39 ? 10.23100 40.93100 49.26300 1.000 39.02000 39 PRO C CA 1
ATOM 1444 C C . PRO C 1 39 ? 10.50700 41.19600 47.79300 1.000 43.91000 39 PRO C C 1
ATOM 1445 O O . PRO C 1 39 ? 11.55400 41.73000 47.41800 1.000 40.14000 39 PRO C O 1
ATOM 1449 N N . GLU C 1 40 ? 9.54100 40.79400 46.96100 1.000 42.98000 40 GLU C N 1
ATOM 1450 C CA . GLU C 1 40 ? 9.67300 40.92500 45.51300 1.000 30.70000 40 GLU C CA 1
ATOM 1451 C C . GLU C 1 40 ? 10.08500 42.33300 45.11800 1.000 34.97000 40 GLU C C 1
ATOM 1452 O O . GLU C 1 40 ? 10.89500 42.52300 44.20400 1.000 32.37000 40 GLU C O 1
ATOM 1458 N N . GLU C 1 41 ? 9.56100 43.33200 45.81800 1.000 24.17000 41 GLU C N 1
ATOM 1459 C CA . GLU C 1 41 ? 9.74600 44.70900 45.39500 1.000 23.40000 41 GLU C CA 1
ATOM 1460 C C . GLU C 1 41 ? 11.10800 45.27100 45.76900 1.000 22.09000 41 GLU C C 1
ATOM 1461 O O . GLU C 1 41 ? 11.55000 46.24200 45.14600 1.000 20.70000 41 GLU C O 1
ATOM 1467 N N . ILE C 1 42 ? 11.77100 44.70400 46.77600 1.000 25.63000 42 ILE C N 1
ATOM 1468 C CA . ILE C 1 42 ? 13.14500 45.10100 47.05300 1.000 24.99000 42 ILE C CA 1
ATOM 1469 C C . ILE C 1 42 ? 14.06000 44.64000 45.92800 1.000 25.99000 42 ILE C C 1
ATOM 1470 O O . ILE C 1 42 ? 14.98400 45.35600 45.52200 1.000 31.42000 42 ILE C O 1
ATOM 1475 N N . TYR C 1 43 ? 13.80400 43.44200 45.39500 1.000 24.67000 43 TYR C N 1
ATOM 1476 C CA . TYR C 1 43 ? 14.59100 42.93600 44.27700 1.000 22.81000 43 TYR C CA 1
ATOM 1477 C C . TYR C 1 43 ? 14.42100 43.80200 43.03600 1.000 27.44000 43 TYR C C 1
ATOM 1478 O O . TYR C 1 43 ? 15.37300 43.97500 42.26700 1.000 34.60000 43 TYR C O 1
ATOM 1487 N N . SER C 1 44 ? 13.22500 44.35800 42.82800 1.000 24.87000 44 SER C N 1
ATOM 1488 C CA . SER C 1 44 ? 12.98300 45.17400 41.64100 1.000 24.12000 44 SER C CA 1
ATOM 1489 C C . SER C 1 44 ? 13.68700 46.52000 41.74300 1.000 24.06000 44 SER C C 1
ATOM 1490 O O . SER C 1 44 ? 14.36000 46.95000 40.79700 1.000 29.57000 44 SER C O 1
ATOM 1493 N N . LYS C 1 45 ? 13.54600 47.20500 42.88300 1.000 22.21000 45 LYS C N 1
ATOM 1494 C CA . LYS C 1 45 ? 14.26100 48.46400 43.06200 1.000 27.93000 45 LYS C CA 1
ATOM 1495 C C . LYS C 1 45 ? 15.76300 48.26800 42.91400 1.000 23.43000 45 LYS C C 1
ATOM 1496 O O . LYS C 1 45 ? 16.47800 49.19800 42.52100 1.000 25.32000 45 LYS C O 1
ATOM 1502 N N . LEU C 1 46 ? 16.25200 47.06100 43.20100 1.000 18.39000 46 LEU C N 1
ATOM 1503 C CA . LEU C 1 46 ? 17.67000 46.77500 43.03000 1.000 24.33000 46 LEU C CA 1
ATOM 1504 C C . LEU C 1 46 ? 18.04000 46.69600 41.55300 1.000 21.40000 46 LEU C C 1
ATOM 1505 O O . LEU C 1 46 ? 18.97700 47.36500 41.10300 1.000 21.15000 46 LEU C O 1
ATOM 1510 N N . MET C 1 47 ? 17.31200 45.88400 40.77900 1.000 24.24000 47 MET C N 1
ATOM 1511 C CA . MET C 1 47 ? 17.59300 45.78200 39.35000 1.000 19.59000 47 MET C CA 1
ATOM 1512 C C . MET C 1 47 ? 17.26600 47.06400 38.60100 1.000 18.82000 47 MET C C 1
ATOM 1513 O O . MET C 1 47 ? 17.82500 47.29700 37.52400 1.000 22.92000 47 MET C O 1
ATOM 1518 N N . SER C 1 48 ? 16.37800 47.89300 39.13900 1.000 20.73000 48 SER C N 1
ATOM 1519 C CA . SER C 1 48 ? 16.01100 49.15400 38.51300 1.000 24.90000 48 SER C CA 1
ATOM 1520 C C . SER C 1 48 ? 16.91300 50.30900 38.92300 1.000 21.83000 48 SER C C 1
ATOM 1521 O O . SER C 1 48 ? 16.81200 51.39200 38.33700 1.000 21.76000 48 SER C O 1
ATOM 1524 N N . SER C 1 49 ? 17.79500 50.10300 39.89700 1.000 21.21000 49 SER C N 1
ATOM 1525 C CA . SER C 1 49 ? 18.49800 51.21400 40.52100 1.000 23.64000 49 SER C CA 1
ATOM 1526 C C . SER C 1 49 ? 19.57100 51.79200 39.60600 1.000 26.24000 49 SER C C 1
ATOM 1527 O O . SER C 1 49 ? 20.20700 51.08400 38.82100 1.000 23.03000 49 SER C O 1
ATOM 1530 N N . SER C 1 50 ? 19.76300 53.10900 39.72400 1.000 32.61000 50 SER C N 1
ATOM 1531 C CA . SER C 1 50 ? 20.83400 53.78200 39.00000 1.000 25.55000 50 SER C CA 1
ATOM 1532 C C . SER C 1 50 ? 22.19100 53.21400 39.39300 1.000 37.11000 50 SER C C 1
ATOM 1533 O O . SER C 1 50 ? 23.08900 53.07900 38.55400 1.000 23.18000 50 SER C O 1
ATOM 1536 N N . SER C 1 51 ? 22.35600 52.88700 40.67200 1.000 26.15000 51 SER C N 1
ATOM 1537 C CA . SER C 1 51 ? 23.54900 52.22700 41.18800 1.000 22.36000 51 SER C CA 1
ATOM 1538 C C . SER C 1 51 ? 23.09200 50.98900 41.94500 1.000 21.38000 51 SER C C 1
ATOM 1539 O O . SER C 1 51 ? 22.49500 51.10400 43.02000 1.000 29.53000 51 SER C O 1
ATOM 1542 N N . HIS C 1 52 ? 23.34400 49.80700 41.37700 1.000 19.37000 52 HIS C N 1
ATOM 1543 C CA . HIS C 1 52 ? 23.00800 48.57600 42.08300 1.000 20.90000 52 HIS C CA 1
ATOM 1544 C C . HIS C 1 52 ? 23.76900 48.48000 43.39800 1.000 27.64000 52 HIS C C 1
ATOM 1545 O O . HIS C 1 52 ? 23.20000 48.09800 44.42800 1.000 27.79000 52 HIS C O 1
ATOM 1552 N N . GLY C 1 53 ? 25.05400 48.84200 43.38300 1.000 29.50000 53 GLY C N 1
ATOM 1553 C CA . GLY C 1 53 ? 25.87200 48.70800 44.57900 1.000 20.93000 53 GLY C CA 1
ATOM 1554 C C . GLY C 1 53 ? 25.42100 49.61500 45.70700 1.000 18.78000 53 GLY C C 1
ATOM 1555 O O . GLY C 1 53 ? 25.26300 49.17400 46.84800 1.000 24.86000 53 GLY C O 1
ATOM 1556 N N . LYS C 1 54 ? 25.22100 50.90200 45.40600 1.000 14.27000 54 LYS C N 1
ATOM 1557 C CA . LYS C 1 54 ? 24.75900 51.83600 46.42900 1.000 20.03000 54 LYS C CA 1
ATOM 1558 C C . LYS C 1 54 ? 23.42100 51.40600 47.01400 1.000 19.56000 54 LYS C C 1
ATOM 1559 O O . LYS C 1 54 ? 23.17900 51.59100 48.21200 1.000 18.08000 54 LYS C O 1
ATOM 1565 N N . TYR C 1 55 ? 22.54800 50.81600 46.19700 1.000 15.86000 55 TYR C N 1
ATOM 1566 C CA . TYR C 1 55 ? 21.27000 50.35300 46.72200 1.000 20.84000 55 TYR C CA 1
ATOM 1567 C C . TYR C 1 55 ? 21.44100 49.10600 47.58000 1.000 14.18000 55 TYR C C 1
ATOM 1568 O O . TYR C 1 55 ? 20.89000 49.02400 48.68400 1.000 19.63000 55 TYR C O 1
ATOM 1577 N N . PHE C 1 56 ? 22.19400 48.12400 47.08000 1.000 13.65000 56 PHE C N 1
ATOM 1578 C CA . PHE C 1 56 ? 22.36400 46.86700 47.80400 1.000 21.68000 56 PHE C CA 1
ATOM 1579 C C . PHE C 1 56 ? 22.99400 47.09900 49.17200 1.000 18.53000 56 PHE C C 1
ATOM 1580 O O . PHE C 1 56 ? 22.55600 46.52500 50.17600 1.000 13.18000 56 PHE C O 1
ATOM 1588 N N . HIS C 1 57 ? 24.02900 47.94300 49.22800 1.000 18.48000 57 HIS C N 1
ATOM 1589 C CA . HIS C 1 57 ? 24.72300 48.19600 50.48700 1.000 17.77000 57 HIS C CA 1
ATOM 1590 C C . HIS C 1 57 ? 23.85000 48.96100 51.47100 1.000 21.96000 57 HIS C C 1
ATOM 1591 O O . HIS C 1 57 ? 23.96900 48.76400 52.68500 1.000 13.95000 57 HIS C O 1
ATOM 1598 N N . LYS C 1 58 ? 22.98000 49.83900 50.97300 1.000 27.49000 58 LYS C N 1
ATOM 1599 C CA . LYS C 1 58 ? 22.14500 50.64400 51.85500 1.000 22.97000 58 LYS C CA 1
ATOM 1600 C C . LYS C 1 58 ? 20.92100 49.87600 52.34100 1.000 24.69000 58 LYS C C 1
ATOM 1601 O O . LYS C 1 58 ? 20.49400 50.06800 53.48400 1.000 32.98000 58 LYS C O 1
ATOM 1607 N N . MET C 1 59 ? 20.36700 48.98400 51.51600 1.000 18.40000 59 MET C N 1
ATOM 1608 C CA . MET C 1 59 ? 19.04100 48.43100 51.76600 1.000 24.84000 59 MET C CA 1
ATOM 1609 C C . MET C 1 59 ? 18.98800 46.91900 51.94100 1.000 28.66000 59 MET C C 1
ATOM 1610 O O . MET C 1 59 ? 18.08800 46.43300 52.63000 1.000 39.06000 59 MET C O 1
ATOM 1615 N N . ILE C 1 60 ? 19.88700 46.16100 51.32600 1.000 22.40000 60 ILE C N 1
ATOM 1616 C CA . ILE C 1 60 ? 19.80000 44.70300 51.33700 1.000 20.97000 60 ILE C CA 1
ATOM 1617 C C . ILE C 1 60 ? 20.81800 44.08400 52.28400 1.000 30.05000 60 ILE C C 1
ATOM 1618 O O . ILE C 1 60 ? 20.46500 43.26800 53.13600 1.000 24.10000 60 ILE C O 1
ATOM 1623 N N . ARG C 1 61 ? 22.08900 44.46000 52.14400 1.000 33.20000 61 ARG C N 1
ATOM 1624 C CA . ARG C 1 61 ? 23.12100 43.98200 53.05500 1.000 24.96000 61 ARG C CA 1
ATOM 1625 C C . ARG C 1 61 ? 22.79300 44.38100 54.48700 1.000 28.09000 61 ARG C C 1
ATOM 1626 O O . ARG C 1 61 ? 22.35100 45.50300 54.75100 1.000 34.52000 61 ARG C O 1
ATOM 1634 N N . ASP C 1 62 ? 23.00200 43.44300 55.41400 1.000 22.73000 62 ASP C N 1
ATOM 1635 C CA . ASP C 1 62 ? 22.78400 43.67100 56.84500 1.000 23.69000 62 ASP C CA 1
ATOM 1636 C C . ASP C 1 62 ? 21.33800 44.05300 57.14600 1.000 29.67000 62 ASP C C 1
ATOM 1637 O O . ASP C 1 62 ? 21.06400 44.81700 58.07700 1.000 42.21000 62 ASP C O 1
ATOM 1642 N N . LYS C 1 63 ? 20.40400 43.52000 56.35800 1.000 26.75000 63 LYS C N 1
ATOM 1643 C CA . LYS C 1 63 ? 18.98000 43.73300 56.58500 1.000 17.74000 63 LYS C CA 1
ATOM 1644 C C . LYS C 1 63 ? 18.13400 42.50200 56.29600 1.000 35.43000 63 LYS C C 1
ATOM 1645 O O . LYS C 1 63 ? 16.93500 42.52400 56.59400 1.000 36.09000 63 LYS C O 1
ATOM 1651 N N . TYR C 1 64 ? 18.70300 41.44000 55.72900 1.000 23.47000 64 TYR C N 1
ATOM 1652 C CA . TYR C 1 64 ? 18.04000 40.16400 55.52200 1.000 17.21000 64 TYR C CA 1
ATOM 1653 C C . TYR C 1 64 ? 19.01100 39.04900 55.89000 1.000 31.83000 64 TYR C C 1
ATOM 1654 O O . TYR C 1 64 ? 20.22400 39.20100 55.71000 1.000 27.74000 64 TYR C O 1
ATOM 1663 N N . PRO C 1 65 ? 18.50300 37.94000 56.42300 1.000 30.81000 65 PRO C N 1
ATOM 1664 C CA . PRO C 1 65 ? 19.37700 36.80000 56.73400 1.000 28.20000 65 PRO C CA 1
ATOM 1665 C C . PRO C 1 65 ? 20.23200 36.40900 55.53800 1.000 30.63000 65 PRO C C 1
ATOM 1666 O O . PRO C 1 65 ? 19.74400 36.29700 54.41100 1.000 38.02000 65 PRO C O 1
ATOM 1670 N N . THR C 1 66 ? 21.52700 36.21100 55.78600 1.000 26.98000 66 THR C N 1
ATOM 1671 C CA . THR C 1 66 ? 22.49300 35.99000 54.72100 1.000 29.24000 66 THR C CA 1
ATOM 1672 C C . THR C 1 66 ? 23.27500 34.70600 54.96000 1.000 26.38000 66 THR C C 1
ATOM 1673 O O . THR C 1 66 ? 23.52800 34.30700 56.10100 1.000 33.46000 66 THR C O 1
ATOM 1677 N N . LYS C 1 67 ? 23.66300 34.07000 53.85600 1.000 28.21000 67 LYS C N 1
ATOM 1678 C CA . LYS C 1 67 ? 24.34300 32.78300 53.87400 1.000 21.64000 67 LYS C CA 1
ATOM 1679 C C . LYS C 1 67 ? 25.26900 32.73500 52.67200 1.000 37.79000 67 LYS C C 1
ATOM 1680 O O . LYS C 1 67 ? 24.85000 33.07100 51.56100 1.000 36.39000 67 LYS C O 1
ATOM 1686 N N . LYS C 1 68 ? 26.52100 32.34700 52.88900 1.000 34.58000 68 LYS C N 1
ATOM 1687 C CA . LYS C 1 68 ? 27.47600 32.25600 51.79400 1.000 29.33000 68 LYS C CA 1
ATOM 1688 C C . LYS C 1 68 ? 27.31500 30.91400 51.09500 1.000 38.01000 68 LYS C C 1
ATOM 1689 O O . LYS C 1 68 ? 27.22500 29.86900 51.74900 1.000 45.32000 68 LYS C O 1
ATOM 1695 N N . VAL C 1 69 ? 27.26700 30.95300 49.76700 1.000 44.61000 69 VAL C N 1
ATOM 1696 C CA . VAL C 1 69 ? 26.95500 29.77400 48.97300 1.000 41.22000 69 VAL C CA 1
ATOM 1697 C C . VAL C 1 69 ? 28.07700 29.39100 48.01600 1.000 51.56000 69 VAL C C 1
ATOM 1698 O O . VAL C 1 69 ? 28.10600 28.24100 47.54500 1.000 48.22000 69 VAL C O 1
ATOM 1702 N N . LYS C 1 70 ? 28.98900 30.30500 47.70000 1.000 41.46000 70 LYS C N 1
ATOM 1703 C CA . LYS C 1 70 ? 30.18300 30.00600 46.91600 1.000 45.51000 70 LYS C CA 1
ATOM 1704 C C . LYS C 1 70 ? 31.26600 31.02700 47.24500 1.000 56.23000 70 LYS C C 1
ATOM 1705 O O . LYS C 1 70 ? 30.95300 32.15700 47.61700 1.000 52.36000 70 LYS C O 1
ATOM 1712 N N . ASN D 1 2 ? 9.28800 10.40000 39.68700 1.000 65.52000 2 ASN D N 1
ATOM 1713 C CA . ASN D 1 2 ? 10.21100 11.04300 40.61400 1.000 65.01000 2 ASN D CA 1
ATOM 1714 C C . ASN D 1 2 ? 10.15700 12.56500 40.50400 1.000 68.81000 2 ASN D C 1
ATOM 1715 O O . ASN D 1 2 ? 11.10100 13.26700 40.88100 1.000 61.61000 2 ASN D O 1
ATOM 1720 N N . ARG D 1 3 ? 9.05800 13.04400 39.94000 1.000 77.89000 3 ARG D N 1
ATOM 1721 C CA . ARG D 1 3 ? 8.52800 14.38000 40.17700 1.000 75.06000 3 ARG D CA 1
ATOM 1722 C C . ARG D 1 3 ? 7.16600 14.38200 39.49300 1.000 61.62000 3 ARG D C 1
ATOM 1723 O O . ARG D 1 3 ? 6.81500 13.42700 38.79200 1.000 73.39000 3 ARG D O 1
ATOM 1731 N N . GLU D 1 4 ? 6.38300 15.43700 39.71400 1.000 66.18000 4 GLU D N 1
ATOM 1732 C CA . GLU D 1 4 ? 4.97800 15.35200 39.32800 1.000 85.22000 4 GLU D CA 1
ATOM 1733 C C . GLU D 1 4 ? 4.29000 16.71200 39.39000 1.000 75.18000 4 GLU D C 1
ATOM 1734 O O . GLU D 1 4 ? 4.27900 17.37000 40.43800 1.000 78.61000 4 GLU D O 1
ATOM 1740 N N . ASN D 1 5 ? 3.70300 17.13500 38.26900 1.000 76.76000 5 ASN D N 1
ATOM 1741 C CA . ASN D 1 5 ? 3.11900 18.47100 38.15900 1.000 93.09000 5 ASN D CA 1
ATOM 1742 C C . ASN D 1 5 ? 1.63400 18.40700 38.49300 1.000 96.48000 5 ASN D C 1
ATOM 1743 O O . ASN D 1 5 ? 0.78600 18.15800 37.63300 1.000 104.52000 5 ASN D O 1
ATOM 1748 N N . VAL D 1 6 ? 1.32200 18.62000 39.77700 1.000 68.31000 6 VAL D N 1
ATOM 1749 C CA . VAL D 1 6 ? -0.02300 19.00800 40.17700 1.000 67.13000 6 VAL D CA 1
ATOM 1750 C C . VAL D 1 6 ? -0.22100 20.51100 40.03500 1.000 70.41000 6 VAL D C 1
ATOM 1751 O O . VAL D 1 6 ? -1.34500 21.00400 40.20000 1.000 81.79000 6 VAL D O 1
ATOM 1755 N N . ARG D 1 7 ? 0.83000 21.24800 39.68400 1.000 74.49000 7 ARG D N 1
ATOM 1756 C CA . ARG D 1 7 ? 0.85800 22.70900 39.76500 1.000 86.36000 7 ARG D CA 1
ATOM 1757 C C . ARG D 1 7 ? 0.49800 23.05200 41.20900 1.000 103.73000 7 ARG D C 1
ATOM 1758 O O . ARG D 1 7 ? 1.01700 22.38300 42.11700 1.000 99.08000 7 ARG D O 1
ATOM 1766 N N . SER D 1 8 ? -0.37100 24.03700 41.45100 1.000 93.38000 8 SER D N 1
ATOM 1767 C CA . SER D 1 8 ? -0.86100 24.48700 42.75300 1.000 85.01000 8 SER D CA 1
ATOM 1768 C C . SER D 1 8 ? -1.41900 25.88900 42.58600 1.000 100.26000 8 SER D C 1
ATOM 1769 O O . SER D 1 8 ? -1.81200 26.27800 41.47900 1.000 95.88000 8 SER D O 1
ATOM 1772 N N . SER D 1 9 ? -1.44400 26.65800 43.67600 1.000 100.47000 9 SER D N 1
ATOM 1773 C CA . SER D 1 9 ? -1.70300 28.08400 43.54000 1.000 101.09000 9 SER D CA 1
ATOM 1774 C C . SER D 1 9 ? -0.69700 28.71400 42.58800 1.000 98.93000 9 SER D C 1
ATOM 1775 O O . SER D 1 9 ? -1.06800 29.51000 41.71700 1.000 102.87000 9 SER D O 1
ATOM 1778 N N . ASP D 1 10 ? 0.58300 28.35400 42.72700 1.000 75.32000 10 ASP D N 1
ATOM 1779 C CA . ASP D 1 10 ? 1.56400 28.61100 41.67700 1.000 90.80000 10 ASP D CA 1
ATOM 1780 C C . ASP D 1 10 ? 2.81800 27.75800 41.84300 1.000 96.44000 10 ASP D C 1
ATOM 1781 O O . ASP D 1 10 ? 3.93500 28.28100 41.92400 1.000 71.30000 10 ASP D O 1
ATOM 1786 N N . LEU D 1 11 ? 2.64100 26.44400 41.88400 1.000 92.10000 11 LEU D N 1
ATOM 1787 C CA . LEU D 1 11 ? 3.74100 25.49300 41.85200 1.000 82.49000 11 LEU D CA 1
ATOM 1788 C C . LEU D 1 11 ? 3.87400 24.91500 40.45000 1.000 93.07000 11 LEU D C 1
ATOM 1789 O O . LEU D 1 11 ? 2.99600 25.08600 39.59800 1.000 89.88000 11 LEU D O 1
ATOM 1794 N N . LYS D 1 12 ? 4.99000 24.22500 40.21700 1.000 78.75000 12 LYS D N 1
ATOM 1795 C CA . LYS D 1 12 ? 5.19300 23.49000 38.97400 1.000 78.53000 12 LYS D CA 1
ATOM 1796 C C . LYS D 1 12 ? 5.33100 21.99800 39.25600 1.000 82.18000 12 LYS D C 1
ATOM 1797 O O . LYS D 1 12 ? 4.42600 21.22700 38.93200 1.000 76.03000 12 LYS D O 1
ATOM 1803 N N . SER D 1 13 ? 6.43200 21.56600 39.86900 1.000 78.29000 13 SER D N 1
ATOM 1804 C CA . SER D 1 13 ? 6.69300 20.14700 40.05300 1.000 71.06000 13 SER D CA 1
ATOM 1805 C C . SER D 1 13 ? 7.33600 19.91500 41.41700 1.000 89.68000 13 SER D C 1
ATOM 1806 O O . SER D 1 13 ? 8.02000 20.79100 41.95200 1.000 84.47000 13 SER D O 1
ATOM 1809 N N . VAL D 1 14 ? 7.10700 18.72500 41.98000 1.000 94.19000 14 VAL D N 1
ATOM 1810 C CA . VAL D 1 14 ? 7.47800 18.42200 43.36400 1.000 74.15000 14 VAL D CA 1
ATOM 1811 C C . VAL D 1 14 ? 8.01800 16.99800 43.45100 1.000 69.60000 14 VAL D C 1
ATOM 1812 O O . VAL D 1 14 ? 7.34900 16.05100 43.02300 1.000 71.25000 14 VAL D O 1
ATOM 1816 N N . GLY D 1 15 ? 9.22500 16.84300 44.01700 1.000 70.77000 15 GLY D N 1
ATOM 1817 C CA . GLY D 1 15 ? 9.79700 15.53300 44.25400 1.000 71.86000 15 GLY D CA 1
ATOM 1818 C C . GLY D 1 15 ? 10.50600 15.48900 45.59500 1.000 79.88000 15 GLY D C 1
ATOM 1819 O O . GLY D 1 15 ? 10.81800 16.52400 46.18200 1.000 82.63000 15 GLY D O 1
ATOM 1820 N N . TYR D 1 16 ? 10.77100 14.27000 46.06600 1.000 81.48000 16 TYR D N 1
ATOM 1821 C CA . TYR D 1 16 ? 11.27000 14.08500 47.42500 1.000 68.52000 16 TYR D CA 1
ATOM 1822 C C . TYR D 1 16 ? 12.17400 12.86300 47.49300 1.000 59.58000 16 TYR D C 1
ATOM 1823 O O . TYR D 1 16 ? 12.13900 11.98700 46.62400 1.000 69.55000 16 TYR D O 1
ATOM 1832 N N . ASP D 1 17 ? 12.98000 12.81300 48.55500 1.000 72.09000 17 ASP D N 1
ATOM 1833 C CA . ASP D 1 17 ? 13.89400 11.70400 48.83100 1.000 71.68000 17 ASP D CA 1
ATOM 1834 C C . ASP D 1 17 ? 13.68700 11.28200 50.28400 1.000 76.93000 17 ASP D C 1
ATOM 1835 O O . ASP D 1 17 ? 14.33900 11.81200 51.18800 1.000 68.12000 17 ASP D O 1
ATOM 1840 N N . SER D 1 18 ? 12.77400 10.33000 50.50300 1.000 90.86000 18 SER D N 1
ATOM 1841 C CA . SER D 1 18 ? 12.54700 9.80800 51.84900 1.000 83.06000 18 SER D CA 1
ATOM 1842 C C . SER D 1 18 ? 13.82900 9.24200 52.43900 1.000 69.29000 18 SER D C 1
ATOM 1843 O O . SER D 1 18 ? 14.06200 9.32700 53.65100 1.000 70.39000 18 SER D O 1
ATOM 1846 N N . GLU D 1 19 ? 14.67700 8.67300 51.58600 1.000 66.75000 19 GLU D N 1
ATOM 1847 C CA . GLU D 1 19 ? 15.89500 8.00800 52.01700 1.000 75.90000 19 GLU D CA 1
ATOM 1848 C C . GLU D 1 19 ? 16.94800 8.99600 52.50100 1.000 87.75000 19 GLU D C 1
ATOM 1849 O O . GLU D 1 19 ? 17.81200 8.62200 53.29900 1.000 81.23000 19 GLU D O 1
ATOM 1855 N N . ASN D 1 20 ? 16.87300 10.25100 52.05700 1.000 87.45000 20 ASN D N 1
ATOM 1856 C CA . ASN D 1 20 ? 17.79000 11.30100 52.46800 1.000 90.27000 20 ASN D CA 1
ATOM 1857 C C . ASN D 1 20 ? 17.08400 12.38900 53.27400 1.000 88.01000 20 ASN D C 1
ATOM 1858 O O . ASN D 1 20 ? 17.75300 13.13600 53.99400 1.000 86.91000 20 ASN D O 1
ATOM 1863 N N . LYS D 1 21 ? 15.74700 12.44700 53.22300 1.000 78.80000 21 LYS D N 1
ATOM 1864 C CA . LYS D 1 21 ? 14.93300 13.40500 53.98200 1.000 68.20000 21 LYS D CA 1
ATOM 1865 C C . LYS D 1 21 ? 15.11000 14.81900 53.42100 1.000 60.74000 21 LYS D C 1
ATOM 1866 O O . LYS D 1 21 ? 15.27100 15.79100 54.15800 1.000 47.01000 21 LYS D O 1
ATOM 1872 N N . ILE D 1 22 ? 15.07100 14.92300 52.09400 1.000 60.71000 22 ILE D N 1
ATOM 1873 C CA . ILE D 1 22 ? 15.23000 16.19300 51.39500 1.000 60.25000 22 ILE D CA 1
ATOM 1874 C C . ILE D 1 22 ? 14.12600 16.34200 50.35500 1.000 64.05000 22 ILE D C 1
ATOM 1875 O O . ILE D 1 22 ? 13.80200 15.38700 49.64000 1.000 67.70000 22 ILE D O 1
ATOM 1880 N N . LEU D 1 23 ? 13.54700 17.53600 50.27700 1.000 62.01000 23 LEU D N 1
ATOM 1881 C CA . LEU D 1 23 ? 12.47200 17.83000 49.34300 1.000 65.75000 23 LEU D CA 1
ATOM 1882 C C . LEU D 1 23 ? 13.01100 18.62000 48.15600 1.000 66.23000 23 LEU D C 1
ATOM 1883 O O . LEU D 1 23 ? 13.94000 19.42200 48.28800 1.000 73.43000 23 LEU D O 1
ATOM 1888 N N . GLU D 1 24 ? 12.43200 18.37000 46.98500 1.000 65.46000 24 GLU D N 1
ATOM 1889 C CA . GLU D 1 24 ? 12.76300 19.10500 45.77200 1.000 70.27000 24 GLU D CA 1
ATOM 1890 C C . GLU D 1 24 ? 11.48800 19.69800 45.20000 1.000 71.66000 24 GLU D C 1
ATOM 1891 O O . GLU D 1 24 ? 10.46300 19.01300 45.12000 1.000 87.16000 24 GLU D O 1
ATOM 1897 N N . VAL D 1 25 ? 11.54800 20.96200 44.79400 1.000 59.76000 25 VAL D N 1
ATOM 1898 C CA . VAL D 1 25 ? 10.35500 21.68300 44.37200 1.000 57.16000 25 VAL D CA 1
ATOM 1899 C C . VAL D 1 25 ? 10.73100 22.62600 43.23700 1.000 62.30000 25 VAL D C 1
ATOM 1900 O O . VAL D 1 25 ? 11.69300 23.39300 43.35200 1.000 64.16000 25 VAL D O 1
ATOM 1904 N N . GLU D 1 26 ? 9.98100 22.55700 42.14000 1.000 72.15000 26 GLU D N 1
ATOM 1905 C CA . GLU D 1 26 ? 10.17400 23.42300 40.98600 1.000 66.57000 26 GLU D CA 1
ATOM 1906 C C . GLU D 1 26 ? 9.08700 24.48400 40.94600 1.000 71.16000 26 GLU D C 1
ATOM 1907 O O . GLU D 1 26 ? 7.92900 24.21600 41.28200 1.000 85.47000 26 GLU D O 1
ATOM 1913 N N . PHE D 1 27 ? 9.45800 25.68500 40.51500 1.000 68.71000 27 PHE D N 1
ATOM 1914 C CA . PHE D 1 27 ? 8.53400 26.80300 40.47400 1.000 69.12000 27 PHE D CA 1
ATOM 1915 C C . PHE D 1 27 ? 8.29800 27.24700 39.03900 1.000 84.37000 27 PHE D C 1
ATOM 1916 O O . PHE D 1 27 ? 9.06200 26.92000 38.12600 1.000 69.68000 27 PHE D O 1
ATOM 1924 N N . ASN D 1 28 ? 7.22000 28.01200 38.85800 1.000 84.99000 28 ASN D N 1
ATOM 1925 C CA . ASN D 1 28 ? 6.82100 28.42300 37.51800 1.000 81.24000 28 ASN D CA 1
ATOM 1926 C C . ASN D 1 28 ? 7.82100 29.39000 36.90000 1.000 83.80000 28 ASN D C 1
ATOM 1927 O O . ASN D 1 28 ? 7.92900 29.46100 35.67100 1.000 96.42000 28 ASN D O 1
ATOM 1932 N N . SER D 1 29 ? 8.56200 30.13200 37.72400 1.000 77.27000 29 SER D N 1
ATOM 1933 C CA . SER D 1 29 ? 9.60400 31.00700 37.19900 1.000 82.82000 29 SER D CA 1
ATOM 1934 C C . SER D 1 29 ? 10.83200 30.24500 36.71900 1.000 87.18000 29 SER D C 1
ATOM 1935 O O . SER D 1 29 ? 11.81300 30.88300 36.32000 1.000 74.40000 29 SER D O 1
ATOM 1938 N N . GLY D 1 30 ? 10.80900 28.91200 36.75300 1.000 82.72000 30 GLY D N 1
ATOM 1939 C CA . GLY D 1 30 ? 11.88100 28.09300 36.23700 1.000 77.92000 30 GLY D CA 1
ATOM 1940 C C . GLY D 1 30 ? 12.79400 27.49300 37.28800 1.000 78.80000 30 GLY D C 1
ATOM 1941 O O . GLY D 1 30 ? 13.51100 26.53200 36.98600 1.000 71.81000 30 GLY D O 1
ATOM 1942 N N . GLY D 1 31 ? 12.78200 28.02500 38.51400 1.000 80.25000 31 GLY D N 1
ATOM 1943 C CA . GLY D 1 31 ? 13.72500 27.58500 39.51900 1.000 92.60000 31 GLY D CA 1
ATOM 1944 C C . GLY D 1 31 ? 13.35600 26.25700 40.15600 1.000 76.32000 31 GLY D C 1
ATOM 1945 O O . GLY D 1 31 ? 12.20300 25.82800 40.15900 1.000 66.80000 31 GLY D O 1
ATOM 1946 N N . ILE D 1 32 ? 14.37800 25.59600 40.70300 1.000 71.56000 32 ILE D N 1
ATOM 1947 C CA . ILE D 1 32 ? 14.23600 24.31600 41.39300 1.000 78.63000 32 ILE D CA 1
ATOM 1948 C C . ILE D 1 32 ? 15.07700 24.38000 42.66200 1.000 82.12000 32 ILE D C 1
ATOM 1949 O O . ILE D 1 32 ? 16.28600 24.62300 42.59400 1.000 70.12000 32 ILE D O 1
ATOM 1954 N N . TYR D 1 33 ? 14.44800 24.15800 43.81400 1.000 68.03000 33 TYR D N 1
ATOM 1955 C CA . TYR D 1 33 ? 15.10000 24.33900 45.10300 1.000 68.18000 33 TYR D CA 1
ATOM 1956 C C . TYR D 1 33 ? 15.05500 23.05900 45.92500 1.000 68.54000 33 TYR D C 1
ATOM 1957 O O . TYR D 1 33 ? 14.10000 22.27900 45.84600 1.000 74.21000 33 TYR D O 1
ATOM 1966 N N . GLN D 1 34 ? 16.10000 22.85700 46.72400 1.000 54.66000 34 GLN D N 1
ATOM 1967 C CA . GLN D 1 34 ? 16.21400 21.70700 47.60700 1.000 60.25000 34 GLN D CA 1
ATOM 1968 C C . GLN D 1 34 ? 15.98000 22.12800 49.05100 1.000 64.15000 34 GLN D C 1
ATOM 1969 O O . GLN D 1 34 ? 16.37800 23.22300 49.46300 1.000 64.29000 34 GLN D O 1
ATOM 1975 N N . TYR D 1 35 ? 15.34000 21.24700 49.81600 1.000 58.64000 35 TYR D N 1
ATOM 1976 C CA . TYR D 1 35 ? 15.02400 21.48600 51.21700 1.000 52.41000 35 TYR D CA 1
ATOM 1977 C C . TYR D 1 35 ? 15.45500 20.27100 52.02000 1.000 53.83000 35 TYR D C 1
ATOM 1978 O O . TYR D 1 35 ? 15.04700 19.15000 51.71000 1.000 56.24000 35 TYR D O 1
ATOM 1987 N N . SER D 1 36 ? 16.27100 20.49100 53.04500 1.000 56.3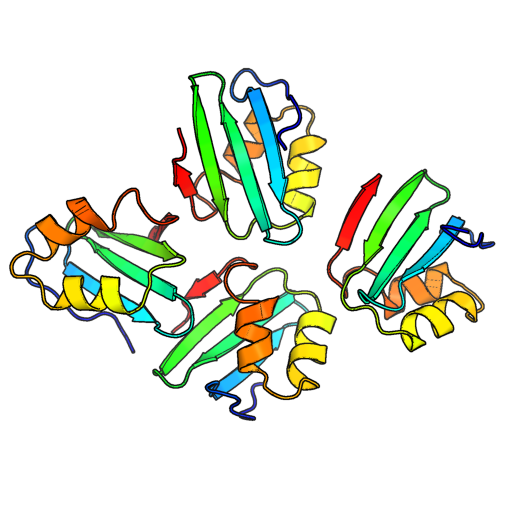4000 36 SER D N 1
ATOM 1988 C CA . SER D 1 36 ? 16.89100 19.40200 53.78400 1.000 61.36000 36 SER D CA 1
ATOM 1989 C C . SER D 1 36 ? 16.16100 19.13400 55.09800 1.000 54.42000 36 SER D C 1
ATOM 1990 O O . SER D 1 36 ? 15.45700 19.99300 55.63500 1.000 42.12000 36 SER D O 1
ATOM 1993 N N . THR D 1 37 ? 16.36500 17.92200 55.61500 1.000 47.27000 37 THR D N 1
ATOM 1994 C CA . THR D 1 37 ? 15.70300 17.41100 56.82000 1.000 52.04000 37 THR D CA 1
ATOM 1995 C C . THR D 1 37 ? 14.20700 17.71500 56.82300 1.000 57.31000 37 THR D C 1
ATOM 1996 O O . THR D 1 37 ? 13.63900 18.21400 57.79200 1.000 62.99000 37 THR D O 1
ATOM 2000 N N . VAL D 1 38 ? 13.54700 17.38700 55.70100 1.000 55.98000 38 VAL D N 1
ATOM 2001 C CA . VAL D 1 38 ? 12.10800 17.50100 55.58700 1.000 49.02000 38 VAL D CA 1
ATOM 2002 C C . VAL D 1 38 ? 11.50300 16.14500 55.91200 1.000 48.93000 38 VAL D C 1
ATOM 2003 O O . VAL D 1 38 ? 11.65600 15.19300 55.13500 1.000 44.32000 38 VAL D O 1
ATOM 2007 N N . PRO D 1 39 ? 10.79800 16.00300 57.04600 1.000 43.28000 39 PRO D N 1
ATOM 2008 C CA . PRO D 1 39 ? 10.24300 14.69700 57.41100 1.000 41.38000 39 PRO D CA 1
ATOM 2009 C C . PRO D 1 39 ? 9.23500 14.20700 56.38100 1.000 44.93000 39 PRO D C 1
ATOM 2010 O O . PRO D 1 39 ? 8.66600 14.98000 55.60500 1.000 40.87000 39 PRO D O 1
ATOM 2014 N N . GLU D 1 40 ? 9.03000 12.88600 56.38300 1.000 40.19000 40 GLU D N 1
ATOM 2015 C CA . GLU D 1 40 ? 8.18600 12.23000 55.38800 1.000 36.44000 40 GLU D CA 1
ATOM 2016 C C . GLU D 1 40 ? 6.82100 12.89800 55.27000 1.000 36.15000 40 GLU D C 1
ATOM 2017 O O . GLU D 1 40 ? 6.43300 13.37100 54.19600 1.000 58.77000 40 GLU D O 1
ATOM 2023 N N . GLU D 1 41 ? 6.08000 12.95200 56.37800 1.000 40.82000 41 GLU D N 1
ATOM 2024 C CA . GLU D 1 41 ? 4.67800 13.34400 56.31300 1.000 48.65000 41 GLU D CA 1
ATOM 2025 C C . GLU D 1 41 ? 4.48400 14.80800 55.94000 1.000 40.67000 41 GLU D C 1
ATOM 2026 O O . GLU D 1 41 ? 3.41200 15.16400 55.44000 1.000 52.15000 41 GLU D O 1
ATOM 2032 N N . ILE D 1 42 ? 5.48300 15.66400 56.16900 1.000 49.37000 42 ILE D N 1
ATOM 2033 C CA . ILE D 1 42 ? 5.42600 17.01500 55.61500 1.000 55.55000 42 ILE D CA 1
ATOM 2034 C C . ILE D 1 42 ? 5.34200 16.95000 54.09700 1.000 55.43000 42 ILE D C 1
ATOM 2035 O O . ILE D 1 42 ? 4.59800 17.70800 53.46200 1.000 58.44000 42 ILE D O 1
ATOM 2040 N N . TYR D 1 43 ? 6.09200 16.02600 53.49500 1.000 48.79000 43 TYR D N 1
ATOM 2041 C CA . TYR D 1 43 ? 6.03500 15.83400 52.05100 1.000 54.55000 43 TYR D CA 1
ATOM 2042 C C . TYR D 1 43 ? 4.70100 15.23300 51.62600 1.000 56.61000 43 TYR D C 1
ATOM 2043 O O . TYR D 1 43 ? 4.15900 15.59300 50.57400 1.000 65.55000 43 TYR D O 1
ATOM 2052 N N . SER D 1 44 ? 4.15000 14.32500 52.43500 1.000 58.57000 44 SER D N 1
ATOM 2053 C CA . SER D 1 44 ? 2.88600 13.68600 52.08000 1.000 62.87000 44 SER D CA 1
ATOM 2054 C C . SER D 1 44 ? 1.72200 14.66600 52.17200 1.000 67.77000 44 SER D C 1
ATOM 2055 O O . SER D 1 44 ? 1.07900 14.97600 51.16200 1.000 76.03000 44 SER D O 1
ATOM 2058 N N . LYS D 1 45 ? 1.43000 15.17600 53.37400 1.000 59.21000 45 LYS D N 1
ATOM 2059 C CA . LYS D 1 45 ? 0.29300 16.08800 53.46900 1.000 62.18000 45 LYS D CA 1
ATOM 2060 C C . LYS D 1 45 ? 0.57000 17.44700 52.82500 1.000 63.35000 45 LYS D C 1
ATOM 2061 O O . LYS D 1 45 ? -0.29300 18.33100 52.86900 1.000 74.16000 45 LYS D O 1
ATOM 2067 N N . LEU D 1 46 ? 1.74100 17.63900 52.21700 1.000 69.80000 46 LEU D N 1
ATOM 2068 C CA . LEU D 1 46 ? 1.86000 18.65700 51.18000 1.000 79.79000 46 LEU D CA 1
ATOM 2069 C C . LEU D 1 46 ? 1.01300 18.28100 49.97500 1.000 80.93000 46 LEU D C 1
ATOM 2070 O O . LEU D 1 46 ? 0.29000 19.11400 49.41600 1.000 85.93000 46 LEU D O 1
ATOM 2075 N N . MET D 1 47 ? 1.06700 17.00800 49.58600 1.000 82.05000 47 MET D N 1
ATOM 2076 C CA . MET D 1 47 ? 0.45300 16.56600 48.34300 1.000 85.04000 47 MET D CA 1
ATOM 2077 C C . MET D 1 47 ? -1.02000 16.21700 48.51000 1.000 80.56000 47 MET D C 1
ATOM 2078 O O . MET D 1 47 ? -1.77600 16.27300 47.53300 1.000 68.30000 47 MET D O 1
ATOM 2083 N N . SER D 1 48 ? -1.45100 15.85700 49.71600 1.000 77.26000 48 SER D N 1
ATOM 2084 C CA . SER D 1 48 ? -2.87600 15.68100 49.96500 1.000 77.66000 48 SER D CA 1
ATOM 2085 C C . SER D 1 48 ? -3.58100 17.00200 50.23300 1.000 78.20000 48 SER D C 1
ATOM 2086 O O . SER D 1 48 ? -4.80900 17.01600 50.37200 1.000 85.03000 48 SER D O 1
ATOM 2089 N N . SER D 1 49 ? -2.83700 18.10300 50.30300 1.000 85.28000 49 SER D N 1
ATOM 2090 C CA . SER D 1 49 ? -3.41600 19.39900 50.61000 1.000 95.72000 49 SER D CA 1
ATOM 2091 C C . SER D 1 49 ? -4.23600 19.92200 49.43400 1.000 98.03000 49 SER D C 1
ATOM 2092 O O . SER D 1 49 ? -4.12900 19.44800 48.29900 1.000 101.17000 49 SER D O 1
ATOM 2095 N N . SER D 1 50 ? -5.06800 20.92000 49.72700 1.000 83.65000 50 SER D N 1
ATOM 2096 C CA . SER D 1 50 ? -5.89000 21.56900 48.71500 1.000 80.13000 50 SER D CA 1
ATOM 2097 C C . SER D 1 50 ? -5.01500 22.28900 47.69800 1.000 104.20000 50 SER D C 1
ATOM 2098 O O . SER D 1 50 ? -4.91000 21.86200 46.54300 1.000 99.58000 50 SER D O 1
ATOM 2101 N N . SER D 1 51 ? -4.38200 23.38000 48.11900 1.000 98.85000 51 SER D N 1
ATOM 2102 C CA . SER D 1 51 ? -3.44800 24.12500 47.28600 1.000 99.28000 51 SER D CA 1
ATOM 2103 C C . SER D 1 51 ? -2.05100 23.96500 47.87100 1.000 97.55000 51 SER D C 1
ATOM 2104 O O . SER D 1 51 ? -1.78900 24.40500 48.99500 1.000 82.75000 51 SER D O 1
ATOM 2107 N N . HIS D 1 52 ? -1.16000 23.34100 47.10100 1.000 102.04000 52 HIS D N 1
ATOM 2108 C CA . HIS D 1 52 ? 0.13400 22.92500 47.62900 1.000 100.31000 52 HIS D CA 1
ATOM 2109 C C . HIS D 1 52 ? 1.10700 24.08800 47.76700 1.000 79.42000 52 HIS D C 1
ATOM 2110 O O . HIS D 1 52 ? 2.01500 24.03000 48.60400 1.000 74.42000 52 HIS D O 1
ATOM 2117 N N . GLY D 1 53 ? 0.94200 25.14200 46.96700 1.000 81.24000 53 GLY D N 1
ATOM 2118 C CA . GLY D 1 53 ? 1.71600 26.34900 47.20100 1.000 68.67000 53 GLY D CA 1
ATOM 2119 C C . GLY D 1 53 ? 1.39500 26.97000 48.54400 1.000 65.02000 53 GLY D C 1
ATOM 2120 O O . GLY D 1 53 ? 2.29200 27.30800 49.31900 1.000 62.75000 53 GLY D O 1
ATOM 2121 N N . LYS D 1 54 ? 0.10000 27.10900 48.84000 1.000 53.98000 54 LYS D N 1
ATOM 2122 C CA . LYS D 1 54 ? -0.33500 27.61000 50.13900 1.000 69.36000 54 LYS D CA 1
ATOM 2123 C C . LYS D 1 54 ? 0.33800 26.85000 51.27500 1.000 77.40000 54 LYS D C 1
ATOM 2124 O O . LYS D 1 54 ? 0.86500 27.45300 52.21700 1.000 59.07000 54 LYS D O 1
ATOM 2130 N N . TYR D 1 55 ? 0.34100 25.51700 51.19400 1.000 69.64000 55 TYR D N 1
ATOM 2131 C CA . TYR D 1 55 ? 1.07000 24.71400 52.17000 1.000 52.97000 55 TYR D CA 1
ATOM 2132 C C . TYR D 1 55 ? 2.55300 25.05500 52.14900 1.000 59.75000 55 TYR D C 1
ATOM 2133 O O . TYR D 1 55 ? 3.14900 25.35800 53.18900 1.000 66.54000 55 TYR D O 1
ATOM 2142 N N . PHE D 1 56 ? 3.16700 24.99800 50.96100 1.000 56.70000 56 PHE D N 1
ATOM 2143 C CA . PHE D 1 56 ? 4.57000 25.36800 50.80500 1.000 45.82000 56 PHE D CA 1
ATOM 2144 C C . PHE D 1 56 ? 4.87600 26.69400 51.48400 1.000 48.97000 56 PHE D C 1
ATOM 2145 O O . PHE D 1 56 ? 5.80600 26.79800 52.29100 1.000 51.53000 56 PHE D O 1
ATOM 2153 N N . HIS D 1 57 ? 4.09700 27.71800 51.16000 1.000 55.10000 57 HIS D N 1
ATOM 2154 C CA . HIS D 1 57 ? 4.34100 29.05600 51.69100 1.000 45.09000 57 HIS D CA 1
ATOM 2155 C C . HIS D 1 57 ? 4.00300 29.19200 53.17100 1.000 53.12000 57 HIS D C 1
ATOM 2156 O O . HIS D 1 57 ? 4.48700 30.10800 53.83400 1.000 58.68000 57 HIS D O 1
ATOM 2163 N N . LYS D 1 58 ? 3.17700 28.28600 53.69100 1.000 66.85000 58 LYS D N 1
ATOM 2164 C CA . LYS D 1 58 ? 2.84900 28.31000 55.11100 1.000 62.56000 58 LYS D CA 1
ATOM 2165 C C . LYS D 1 58 ? 3.73400 27.39000 55.93800 1.000 58.58000 58 LYS D C 1
ATOM 2166 O O . LYS D 1 58 ? 4.03100 27.70800 57.09500 1.000 51.16000 58 LYS D O 1
ATOM 2172 N N . MET D 1 59 ? 4.17300 26.26300 55.37100 1.000 57.98000 59 MET D N 1
ATOM 2173 C CA . MET D 1 59 ? 4.74700 25.18400 56.16200 1.000 56.62000 59 MET D CA 1
ATOM 2174 C C . MET D 1 59 ? 6.11000 24.69300 55.69600 1.000 47.22000 59 MET D C 1
ATOM 2175 O O . MET D 1 59 ? 6.62200 23.72800 56.27500 1.000 49.73000 59 MET D O 1
ATOM 2180 N N . ILE D 1 60 ? 6.70800 25.30000 54.67200 1.000 44.28000 60 ILE D N 1
ATOM 2181 C CA . ILE D 1 60 ? 7.98400 24.81100 54.15800 1.000 45.36000 60 ILE D CA 1
ATOM 2182 C C . ILE D 1 60 ? 8.93200 25.97800 53.92000 1.000 39.92000 60 ILE D C 1
ATOM 2183 O O . ILE D 1 60 ? 10.08500 25.95100 54.36700 1.000 50.68000 60 ILE D O 1
ATOM 2188 N N . ARG D 1 61 ? 8.46000 26.99800 53.20400 1.000 44.00000 61 ARG D N 1
ATOM 2189 C CA . ARG D 1 61 ? 9.25900 28.19500 52.97500 1.000 46.63000 61 ARG D CA 1
ATOM 2190 C C . ARG D 1 61 ? 9.75100 28.76800 54.29600 1.000 49.77000 61 ARG D C 1
ATOM 2191 O O . ARG D 1 61 ? 8.99000 28.87300 55.26200 1.000 43.19000 61 ARG D O 1
ATOM 2199 N N . ASP D 1 62 ? 11.03800 29.11600 54.33600 1.000 40.76000 62 ASP D N 1
ATOM 2200 C CA . ASP D 1 62 ? 11.69700 29.71600 55.49300 1.000 39.75000 62 ASP D CA 1
ATOM 2201 C C . ASP D 1 62 ? 11.77900 28.78300 56.69400 1.000 41.78000 62 ASP D C 1
ATOM 2202 O O . ASP D 1 62 ? 11.88400 29.25300 57.83200 1.000 59.05000 62 ASP D O 1
ATOM 2207 N N . LYS D 1 63 ? 11.74500 27.46900 56.48500 1.000 30.45000 63 LYS D N 1
ATOM 2208 C CA . LYS D 1 63 ? 11.76300 26.53600 57.60500 1.000 48.44000 63 LYS D CA 1
ATOM 2209 C C . LYS D 1 63 ? 12.72700 25.37000 57.45100 1.000 34.98000 63 LYS D C 1
ATOM 2210 O O . LYS D 1 63 ? 12.99800 24.69200 58.45000 1.000 43.91000 63 LYS D O 1
ATOM 2216 N N . TYR D 1 64 ? 13.26100 25.11500 56.26200 1.000 32.61000 64 TYR D N 1
ATOM 2217 C CA . TYR D 1 64 ? 14.23400 24.05000 56.08800 1.000 47.55000 64 TYR D CA 1
ATOM 2218 C C . TYR D 1 64 ? 15.44200 24.57600 55.33000 1.000 44.37000 64 TYR D C 1
ATOM 2219 O O . TYR D 1 64 ? 15.32600 25.53200 54.55700 1.000 43.67000 64 TYR D O 1
ATOM 2228 N N . PRO D 1 65 ? 16.62900 23.98800 55.56100 1.000 41.40000 65 PRO D N 1
ATOM 2229 C CA . PRO D 1 65 ? 17.83500 24.43200 54.84100 1.000 33.54000 65 PRO D CA 1
ATOM 2230 C C . PRO D 1 65 ? 17.63100 24.47600 53.33400 1.000 35.52000 65 PRO D C 1
ATOM 2231 O O . PRO D 1 65 ? 17.55500 23.43300 52.67600 1.000 44.83000 65 PRO D O 1
ATOM 2235 N N . THR D 1 66 ? 17.55100 25.68600 52.78400 1.000 41.25000 66 THR D N 1
ATOM 2236 C CA . THR D 1 66 ? 17.13800 25.91200 51.40400 1.000 63.82000 66 THR D CA 1
ATOM 2237 C C . THR D 1 66 ? 18.36100 26.15800 50.52800 1.000 61.92000 66 THR D C 1
ATOM 2238 O O . THR D 1 66 ? 19.17600 27.03900 50.82300 1.000 61.85000 66 THR D O 1
ATOM 2242 N N . LYS D 1 67 ? 18.48400 25.38100 49.44800 1.000 64.05000 67 LYS D N 1
ATOM 2243 C CA . LYS D 1 67 ? 19.70900 25.33300 48.65200 1.000 68.37000 67 LYS D CA 1
ATOM 2244 C C . LYS D 1 67 ? 19.36000 25.26200 47.17000 1.000 64.03000 67 LYS D C 1
ATOM 2245 O O . LYS D 1 67 ? 18.72400 24.30000 46.72700 1.000 61.98000 67 LYS D O 1
ATOM 2251 N N . LYS D 1 68 ? 19.79700 26.26800 46.40900 1.000 66.26000 68 LYS D N 1
ATOM 2252 C CA . LYS D 1 68 ? 19.53900 26.32600 44.97100 1.000 71.59000 68 LYS D CA 1
ATOM 2253 C C . LYS D 1 68 ? 20.20300 25.16200 44.24100 1.000 71.44000 68 LYS D C 1
ATOM 2254 O O . LYS D 1 68 ? 21.38200 24.86900 44.45700 1.000 82.71000 68 LYS D O 1
ATOM 2260 N N . VAL D 1 69 ? 19.44200 24.50200 43.37000 1.000 76.40000 69 VAL D N 1
ATOM 2261 C CA . VAL D 1 69 ? 19.95400 23.42700 42.53400 1.000 81.77000 69 VAL D CA 1
ATOM 2262 C C . VAL D 1 69 ? 19.93000 23.80600 41.05800 1.000 92.89000 69 VAL D C 1
ATOM 2263 O O . VAL D 1 69 ? 20.87000 23.50300 40.32000 1.000 94.90000 69 VAL D O 1
ATOM 2267 N N . LYS D 1 70 ? 18.86800 24.47100 40.61400 1.000 71.89000 70 LYS D N 1
ATOM 2268 C CA . LYS D 1 70 ? 18.79200 25.00800 39.26000 1.000 76.55000 70 LYS D CA 1
ATOM 2269 C C . LYS D 1 70 ? 17.73700 26.11300 39.22000 1.000 101.16000 70 LYS D C 1
ATOM 2270 O O . LYS D 1 70 ? 17.58100 26.83800 38.23700 1.000 100.72000 70 LYS D O 1
#

Foldseek 3Di:
DWDADDAQWWGTWDADQVFCKIWTHTPVGWIKIFHNHHDVLVVCLRPPPHNVVSCVVPPPPPTDMDTDD/DAWDADDAPWWGTWHADQPQGWIWTATPVGWIKIFGPHHPVLVVCLRVPPHVVVSCVVPPPPPTDMDTPD/DDWDADDAPWWGTWDADQVFQWIWTATPVGWIKIFHPHHPVLVVCLRVPPHNVVSCVVPPPPPTDMDTDD/DWDQPQFPWFGIWDADQPQQKIWGATPVGWIKIFHNHHDVLSVCCVVDDGNVVSCVVPPPPPTPIGTDD